Protein AF-A0A1I2DY23-F1 (afdb_monomer)

Organism: NCBI:txid54

Secondary structure (DSSP, 8-state):
--------------PPPP--------------STTS---------EEEE--HHHHHHHHTT-TT-SS-EEEESS-EEEEEPBSS--PEEEEETTEEEEE-----EEEEE-TT--EEEEEEEEETTEEEEEEE-SSS--SSTTSEEEEEPTTS-EEEEE----TTBPSPEEEESSSSGGGB-EEE-SS-TT-SS-EEEEE-TTS-EEE-BEEEEE-----------------

Solvent-accessible surface area (backbone atoms only — not comparable to full-atom values): 14629 Å² total; per-residue (Å²): 139,85,85,89,84,88,84,87,84,84,88,82,90,85,82,90,78,91,84,86,88,80,89,83,85,85,89,82,81,98,79,82,79,88,80,78,83,78,76,74,79,70,80,71,54,42,79,41,75,43,27,65,70,57,49,50,64,44,37,78,78,37,75,77,36,77,83,49,54,37,24,35,75,45,29,41,36,34,38,26,40,57,65,72,72,82,62,47,79,48,78,51,104,88,48,77,47,80,51,63,81,88,72,58,49,78,46,76,45,50,46,76,46,60,21,40,53,63,48,78,52,74,55,76,94,27,53,25,42,23,32,17,77,49,93,87,49,74,51,69,66,68,14,31,33,20,34,47,44,100,81,52,36,28,30,34,55,43,77,49,73,50,90,73,36,42,83,60,55,34,18,52,73,46,90,50,77,92,24,40,43,39,81,37,61,78,86,44,94,80,53,74,61,62,27,40,28,24,75,43,97,85,71,50,63,46,70,45,34,41,18,31,73,48,67,86,86,76,82,88,79,82,83,85,86,78,86,84,72,86,133

Mean predicted aligned error: 14.19 Å

Nearest PDB structures (foldseek):
  8c27-assembly1_A  TM=2.594E-01  e=2.861E+00  Streptococcus agalactiae
  7u1j-assembly3_C  TM=3.097E-01  e=6.899E+00  Pisum sativum
  8er8-assembly1_A-60  TM=1.476E-01  e=4.111E+00  unclassified Densovirinae

Sequence (231 aa):
MVPMSQVERHMNLRAPSNSDLRGKLAWCRPLAVLLLTALSVSACARRLDLTPGELGRIKEKDSELKTLRVVPNKKLISIYRESSVNQSYDVTKRKITERGAYRPLERIIGKNTPGKVVATTEQNGMPVLWVSFDNECEDTACSYAFAQTELDRYTLIKVPDREKYDEPISYRRNTFKRNQLRYTKQRSLAEANEVFAVVRKSGKVLTIDLQIRKDTYRPTRSAVERAGGAD

Structure (mmCIF, N/CA/C/O backbone):
data_AF-A0A1I2DY23-F1
#
_entry.id   AF-A0A1I2DY23-F1
#
loop_
_atom_site.group_PDB
_atom_site.id
_atom_site.type_symbol
_atom_site.label_atom_id
_atom_site.label_alt_id
_atom_site.label_comp_id
_atom_site.label_asym_id
_atom_site.label_entity_id
_atom_site.label_seq_id
_atom_site.pdbx_PDB_ins_code
_atom_site.Cartn_x
_atom_site.Cartn_y
_atom_site.Cartn_z
_atom_site.occupancy
_atom_site.B_iso_or_equiv
_atom_site.auth_seq_id
_atom_site.auth_comp_id
_atom_site.auth_asym_id
_atom_site.auth_atom_id
_atom_site.pdbx_PDB_model_num
ATOM 1 N N . MET A 1 1 ? 72.830 15.558 3.255 1.00 38.75 1 MET A N 1
ATOM 2 C CA . MET A 1 1 ? 73.150 16.929 3.709 1.00 38.75 1 MET A CA 1
ATOM 3 C C . MET A 1 1 ? 71.845 17.617 4.086 1.00 38.75 1 MET A C 1
ATOM 5 O O . MET A 1 1 ? 70.946 17.649 3.261 1.00 38.75 1 MET A O 1
ATOM 9 N N . VAL A 1 2 ? 71.726 18.067 5.337 1.00 43.31 2 VAL A N 1
ATOM 10 C CA . VAL A 1 2 ? 70.617 18.873 5.901 1.00 43.31 2 VAL A CA 1
ATOM 11 C C . VAL A 1 2 ? 71.176 20.290 6.122 1.00 43.31 2 VAL A C 1
ATOM 13 O O . VAL A 1 2 ? 72.368 20.384 6.422 1.00 43.31 2 VAL A O 1
ATOM 16 N N . PRO A 1 3 ? 70.408 21.372 5.888 1.00 52.84 3 PRO A N 1
ATOM 17 C CA . PRO A 1 3 ? 69.785 22.131 6.995 1.00 52.84 3 PRO A CA 1
ATOM 18 C C . PRO A 1 3 ? 68.308 22.478 6.700 1.00 52.84 3 PRO A C 1
ATOM 20 O O . PRO A 1 3 ? 67.930 22.705 5.557 1.00 52.84 3 PRO A O 1
ATOM 23 N N . MET A 1 4 ? 67.386 22.304 7.652 1.00 38.69 4 MET A N 1
ATOM 24 C CA . MET A 1 4 ? 66.977 23.245 8.717 1.00 38.69 4 MET A CA 1
ATOM 25 C C . MET A 1 4 ? 66.339 24.557 8.235 1.00 38.69 4 MET A C 1
ATOM 27 O O . MET A 1 4 ? 67.029 25.443 7.750 1.00 38.69 4 MET A O 1
ATOM 31 N N . SER A 1 5 ? 65.046 24.718 8.536 1.00 49.38 5 SER A N 1
ATOM 32 C CA . SER A 1 5 ? 64.507 25.916 9.198 1.00 49.38 5 SER A CA 1
ATOM 33 C C . SER A 1 5 ? 63.071 25.645 9.670 1.00 49.38 5 SER A C 1
ATOM 35 O O . SER A 1 5 ? 62.162 25.434 8.870 1.00 49.38 5 SER A O 1
ATOM 37 N N . GLN A 1 6 ? 62.912 25.576 10.991 1.00 47.41 6 GLN A N 1
ATOM 38 C CA . GLN A 1 6 ? 61.646 25.516 11.718 1.00 47.41 6 GLN A CA 1
ATOM 39 C C . GLN A 1 6 ? 61.011 26.909 11.790 1.00 47.41 6 GLN A C 1
ATOM 41 O O . GLN A 1 6 ? 61.744 27.865 12.011 1.00 47.41 6 GLN A O 1
ATOM 46 N N . VAL A 1 7 ? 59.676 26.997 11.804 1.00 47.97 7 VAL A N 1
ATOM 47 C CA . VAL A 1 7 ? 58.959 27.915 12.710 1.00 47.97 7 VAL A CA 1
ATOM 48 C C . VAL A 1 7 ? 57.646 27.259 13.153 1.00 47.97 7 VAL A C 1
ATOM 50 O O . VAL A 1 7 ? 56.739 27.020 12.360 1.00 47.97 7 VAL A O 1
ATOM 53 N N . GLU A 1 8 ? 57.578 26.963 14.448 1.00 42.19 8 GLU A N 1
ATOM 54 C CA . GLU A 1 8 ? 56.387 26.624 15.229 1.00 42.19 8 GLU A CA 1
ATOM 55 C C . GLU A 1 8 ? 55.488 27.858 15.436 1.00 42.19 8 GLU A C 1
ATOM 57 O O . GLU A 1 8 ? 56.005 28.972 15.523 1.00 42.19 8 GLU A O 1
ATOM 62 N N . ARG A 1 9 ? 54.175 27.663 15.655 1.00 41.56 9 ARG A N 1
ATOM 63 C CA . ARG A 1 9 ? 53.468 28.110 16.885 1.00 41.56 9 ARG A CA 1
ATOM 64 C C . ARG A 1 9 ? 51.945 27.894 16.832 1.00 41.56 9 ARG A C 1
ATOM 66 O O . ARG A 1 9 ? 51.221 28.535 16.086 1.00 41.56 9 ARG A O 1
ATOM 73 N N . HIS A 1 10 ? 51.517 26.986 17.705 1.00 36.41 10 HIS A N 1
ATOM 74 C CA . HIS A 1 10 ? 50.506 27.118 18.763 1.00 36.41 10 HIS A CA 1
ATOM 75 C C . HIS A 1 10 ? 49.098 27.717 18.540 1.00 36.41 10 HIS A C 1
ATOM 77 O O . HIS A 1 10 ? 48.887 28.887 18.247 1.00 36.41 10 HIS A O 1
ATOM 83 N N . MET A 1 11 ? 48.154 26.843 18.910 1.00 33.84 11 MET A N 1
ATOM 84 C CA . MET A 1 11 ? 46.791 26.995 19.432 1.00 33.84 11 MET A CA 1
ATOM 85 C C . MET A 1 11 ? 46.525 28.189 20.382 1.00 33.84 11 MET A C 1
ATOM 87 O O . MET A 1 11 ? 47.355 28.479 21.238 1.00 33.84 11 MET A O 1
ATOM 91 N N . ASN A 1 12 ? 45.289 28.719 20.349 1.00 35.56 12 ASN A N 1
ATOM 92 C CA . ASN A 1 12 ? 44.259 28.681 21.422 1.00 35.56 12 ASN A CA 1
ATOM 93 C C . ASN A 1 12 ? 43.403 29.962 21.568 1.00 35.56 12 ASN A C 1
ATOM 95 O O . ASN A 1 12 ? 43.907 31.049 21.813 1.00 35.56 12 ASN A O 1
ATOM 99 N N . LEU A 1 13 ? 42.080 29.746 21.503 1.00 37.22 13 LEU A N 1
ATOM 100 C CA . LEU A 1 13 ? 41.014 30.192 22.424 1.00 37.22 13 LEU A CA 1
ATOM 101 C C . LEU A 1 13 ? 41.209 31.502 23.223 1.00 37.22 13 LEU A C 1
ATOM 103 O O . LEU A 1 13 ? 42.020 31.525 24.145 1.00 37.22 13 LEU A O 1
ATOM 107 N N . ARG A 1 14 ? 40.280 32.466 23.074 1.00 32.88 14 ARG A N 1
ATOM 108 C CA . ARG A 1 14 ? 39.337 32.901 24.141 1.00 32.88 14 ARG A CA 1
ATOM 109 C C . ARG A 1 14 ? 38.424 34.067 23.728 1.00 32.88 14 ARG A C 1
ATOM 111 O O . ARG A 1 14 ? 38.675 34.778 22.766 1.00 32.88 14 ARG A O 1
ATOM 118 N N . ALA A 1 15 ? 37.332 34.152 24.487 1.00 40.84 15 ALA A N 1
ATOM 119 C CA . ALA A 1 15 ? 36.125 34.961 24.356 1.00 40.84 15 ALA A CA 1
ATOM 120 C C . ALA A 1 15 ? 36.313 36.490 24.442 1.00 40.84 15 ALA A C 1
ATOM 122 O O . ALA A 1 15 ? 37.299 36.946 25.020 1.00 40.84 15 ALA A O 1
ATOM 123 N N . PRO A 1 16 ? 35.323 37.283 23.988 1.00 42.41 16 PRO A N 1
ATOM 124 C CA . PRO A 1 16 ? 35.220 38.686 24.357 1.00 42.41 16 PRO A CA 1
ATOM 125 C C . PRO A 1 16 ? 34.623 38.878 25.760 1.00 42.41 16 PRO A C 1
ATOM 127 O O . PRO A 1 16 ? 33.712 38.175 26.201 1.00 42.41 16 PRO A O 1
ATOM 130 N N . SER A 1 17 ? 35.213 39.857 26.433 1.00 39.62 17 SER A N 1
ATOM 131 C CA . SER A 1 17 ? 35.044 40.314 27.804 1.00 39.62 17 SER A CA 1
ATOM 132 C C . SER A 1 17 ? 33.813 41.199 28.029 1.00 39.62 17 SER A C 1
ATOM 134 O O . SER A 1 17 ? 33.413 41.972 27.164 1.00 39.62 17 SER A O 1
ATOM 136 N N . ASN A 1 18 ? 33.292 41.121 29.255 1.00 40.22 18 ASN A N 1
ATOM 137 C CA . ASN A 1 18 ? 32.373 42.064 29.896 1.00 40.22 18 ASN A CA 1
ATOM 138 C C . ASN A 1 18 ? 32.912 43.501 29.931 1.00 40.22 18 ASN A C 1
ATOM 140 O O . ASN A 1 18 ? 34.064 43.677 30.315 1.00 40.22 18 ASN A O 1
ATOM 144 N N . SER A 1 19 ? 32.026 44.482 29.721 1.00 39.41 19 SER A N 1
ATOM 145 C CA . SER A 1 19 ? 31.686 45.546 30.691 1.00 39.41 19 SER A CA 1
ATOM 146 C C . SER A 1 19 ? 30.867 46.643 29.997 1.00 39.41 19 SER A C 1
ATOM 148 O O . SER A 1 19 ? 31.369 47.259 29.067 1.00 39.41 19 SER A O 1
ATOM 150 N N . ASP A 1 20 ? 29.637 46.920 30.439 1.00 37.91 20 ASP A N 1
ATOM 151 C CA . ASP A 1 20 ? 29.430 48.110 31.272 1.00 37.91 20 ASP A CA 1
ATOM 152 C C . ASP A 1 20 ? 28.007 48.242 31.831 1.00 37.91 20 ASP A C 1
ATOM 154 O O . ASP A 1 20 ? 26.999 47.916 31.203 1.00 37.91 20 ASP A O 1
ATOM 158 N N . LEU A 1 21 ? 27.972 48.714 33.073 1.00 43.44 21 LEU A N 1
ATOM 159 C CA . LEU A 1 21 ? 26.800 48.968 33.897 1.00 43.44 21 LEU A CA 1
ATOM 160 C C . LEU A 1 21 ? 26.215 50.356 33.607 1.00 43.44 21 LEU A C 1
ATOM 162 O O . LEU A 1 21 ? 26.964 51.321 33.505 1.00 43.44 21 LEU A O 1
ATOM 166 N N . ARG A 1 22 ? 24.886 50.486 33.697 1.00 37.09 22 ARG A N 1
ATOM 167 C CA . ARG A 1 22 ? 24.165 51.353 34.664 1.00 37.09 22 ARG A CA 1
ATOM 168 C C . ARG A 1 22 ? 22.759 51.655 34.158 1.00 37.09 22 ARG A C 1
ATOM 170 O O . ARG A 1 22 ? 22.562 52.168 33.064 1.00 37.09 22 ARG A O 1
ATOM 177 N N . GLY A 1 23 ? 21.783 51.339 35.003 1.00 35.16 23 GLY A N 1
ATOM 178 C CA . GLY A 1 23 ? 20.379 51.605 34.739 1.00 35.16 23 GLY A CA 1
ATOM 179 C C . GLY A 1 23 ? 19.996 53.076 34.855 1.00 35.16 23 GLY A C 1
ATOM 180 O O . GLY A 1 23 ? 20.737 53.889 35.404 1.00 35.16 23 GLY A O 1
ATOM 181 N N . LYS A 1 24 ? 18.776 53.370 34.401 1.00 40.75 24 LYS A N 1
ATOM 182 C CA . LYS A 1 24 ? 17.908 54.418 34.936 1.00 40.75 24 LYS A CA 1
ATOM 183 C C . LYS A 1 24 ? 16.440 54.060 34.689 1.00 40.75 24 LYS A C 1
ATOM 185 O O . LYS A 1 24 ? 16.082 53.400 33.722 1.00 40.75 24 LYS A O 1
ATOM 190 N N . LEU A 1 25 ? 15.667 54.479 35.677 1.00 39.34 25 LEU A N 1
ATOM 191 C CA . LEU A 1 25 ? 14.256 54.310 35.983 1.00 39.34 25 LEU A CA 1
ATOM 192 C C . LEU A 1 25 ? 13.223 54.610 34.874 1.00 39.34 25 LEU A C 1
ATOM 194 O O . LEU A 1 25 ? 13.376 55.544 34.098 1.00 39.34 25 LEU A O 1
ATOM 198 N N . ALA A 1 26 ? 12.079 53.940 35.071 1.00 36.81 26 ALA A N 1
ATOM 199 C CA . ALA A 1 26 ? 10.704 54.464 35.088 1.00 36.81 26 ALA A CA 1
ATOM 200 C C . ALA A 1 26 ? 9.821 54.416 33.825 1.00 36.81 26 ALA A C 1
ATOM 202 O O . ALA A 1 26 ? 10.067 55.048 32.809 1.00 36.81 26 ALA A O 1
ATOM 203 N N . TRP A 1 27 ? 8.674 53.760 34.058 1.00 38.50 27 TRP A N 1
ATOM 204 C CA . TRP A 1 27 ? 7.331 54.069 33.557 1.00 38.50 27 TRP A CA 1
ATOM 205 C C . TRP A 1 27 ? 7.061 53.978 32.050 1.00 38.50 27 TRP A C 1
ATOM 207 O O . TRP A 1 27 ? 7.215 54.947 31.319 1.00 38.50 27 TRP A O 1
ATOM 217 N N . CYS A 1 28 ? 6.426 52.869 31.644 1.00 36.00 28 CYS A N 1
ATOM 218 C CA . CYS A 1 28 ? 5.154 52.919 30.910 1.00 36.00 28 CYS A CA 1
ATOM 219 C C . CYS A 1 28 ? 4.437 51.551 30.868 1.00 36.00 28 CYS A C 1
ATOM 221 O O . CYS A 1 28 ? 4.893 50.620 30.220 1.00 36.00 28 CYS A O 1
ATOM 223 N N . ARG A 1 29 ? 3.265 51.517 31.521 1.00 46.44 29 ARG A N 1
ATOM 224 C CA . ARG A 1 29 ? 2.006 50.823 31.163 1.00 46.44 29 ARG A CA 1
ATOM 225 C C . ARG A 1 29 ? 1.961 49.276 31.046 1.00 46.44 29 ARG A C 1
ATOM 227 O O . ARG A 1 29 ? 2.595 48.695 30.170 1.00 46.44 29 ARG A O 1
ATOM 234 N N . PRO A 1 30 ? 1.081 48.599 31.823 1.00 43.38 30 PRO A N 1
ATOM 235 C CA . PRO A 1 30 ? 0.811 47.171 31.686 1.00 43.38 30 PRO A CA 1
ATOM 236 C C . PRO A 1 30 ? -0.181 46.946 30.532 1.00 43.38 30 PRO A C 1
ATOM 238 O O . PRO A 1 30 ? -1.392 46.977 30.716 1.00 43.38 30 PRO A O 1
ATOM 241 N N . LEU A 1 31 ? 0.331 46.754 29.318 1.00 48.09 31 LEU A N 1
ATOM 242 C CA . LEU A 1 31 ? -0.471 46.436 28.124 1.00 48.09 31 LEU A CA 1
ATOM 243 C C . LEU A 1 31 ? 0.085 45.219 27.366 1.00 48.09 31 LEU A C 1
ATOM 245 O O . LEU A 1 31 ? -0.106 45.075 26.166 1.00 48.09 31 LEU A O 1
ATOM 249 N N . ALA A 1 32 ? 0.778 44.327 28.079 1.00 44.28 32 ALA A N 1
ATOM 250 C CA . ALA A 1 32 ? 1.471 43.171 27.504 1.00 44.28 32 ALA A CA 1
ATOM 251 C C . ALA A 1 32 ? 1.003 41.817 28.075 1.00 44.28 32 ALA A C 1
ATOM 253 O O . ALA A 1 32 ? 1.734 40.836 28.002 1.00 44.28 32 ALA A O 1
ATOM 254 N N . VAL A 1 33 ? -0.205 41.743 28.653 1.00 46.28 33 VAL A N 1
ATOM 255 C CA . VAL A 1 33 ? -0.766 40.482 29.196 1.00 46.28 33 VAL A CA 1
ATOM 256 C C . VAL A 1 33 ? -1.926 39.930 28.348 1.00 46.28 33 VAL A C 1
ATOM 258 O O . VAL A 1 33 ? -2.333 38.789 28.529 1.00 46.28 33 VAL A O 1
ATOM 261 N N . LEU A 1 34 ? -2.404 40.660 27.332 1.00 43.91 34 LEU A N 1
ATOM 262 C CA . LEU A 1 34 ? -3.538 40.233 26.492 1.00 43.91 34 LEU A CA 1
ATOM 263 C C . LEU A 1 34 ? -3.144 39.663 25.114 1.00 43.91 34 LEU A C 1
ATOM 265 O O . LEU A 1 34 ? -3.945 39.670 24.187 1.00 43.91 34 LEU A O 1
ATOM 269 N N . LEU A 1 35 ? -1.907 39.176 24.969 1.00 42.34 35 LEU A N 1
ATOM 270 C CA . LEU A 1 35 ? -1.373 38.628 23.710 1.00 42.34 35 LEU A CA 1
ATOM 271 C C . LEU A 1 35 ? -0.849 37.185 23.836 1.00 42.34 35 LEU A C 1
ATOM 273 O O . LEU A 1 35 ? -0.180 36.694 22.931 1.00 42.34 35 LEU A O 1
ATOM 277 N N . LEU A 1 36 ? -1.179 36.484 24.932 1.00 43.91 36 LEU A N 1
ATOM 278 C CA . LEU A 1 36 ? -0.740 35.101 25.189 1.00 43.91 36 LEU A CA 1
ATOM 279 C C . LEU A 1 36 ? -1.852 34.031 25.161 1.00 43.91 36 LEU A C 1
ATOM 281 O O . LEU A 1 36 ? -1.578 32.871 25.453 1.00 43.91 36 LEU A O 1
ATOM 285 N N . THR A 1 37 ? -3.088 34.365 24.778 1.00 47.81 37 THR A N 1
ATOM 286 C CA . THR A 1 37 ? -4.218 33.406 24.742 1.00 47.81 37 THR A CA 1
ATOM 287 C C . THR A 1 37 ? -4.740 33.102 23.338 1.00 47.81 37 THR A C 1
ATOM 289 O O . THR A 1 37 ? -5.841 32.588 23.179 1.00 47.81 37 THR A O 1
ATOM 292 N N . ALA A 1 38 ? -3.930 33.339 22.306 1.00 44.84 38 ALA A N 1
ATOM 293 C CA . ALA A 1 38 ? -4.167 32.807 20.966 1.00 44.84 38 ALA A CA 1
ATOM 294 C C . ALA A 1 38 ? -3.191 31.658 20.663 1.00 44.84 38 ALA A C 1
ATOM 296 O O . ALA A 1 38 ? -2.563 31.611 19.605 1.00 44.84 38 ALA A O 1
ATOM 297 N N . LEU A 1 39 ? -3.065 30.700 21.590 1.00 45.75 39 LEU A N 1
ATOM 298 C CA . LEU A 1 39 ? -2.653 29.347 21.221 1.00 45.75 39 LEU A CA 1
ATOM 299 C C . LEU A 1 39 ? -3.791 28.772 20.384 1.00 45.75 39 LEU A C 1
ATOM 301 O O . LEU A 1 39 ? -4.716 28.135 20.882 1.00 45.75 39 LEU A O 1
ATOM 305 N N . SER A 1 40 ? -3.728 29.083 19.094 1.00 45.06 40 SER A N 1
ATOM 306 C CA . SER A 1 40 ? -4.422 28.377 18.039 1.00 45.06 40 SER A CA 1
ATOM 307 C C . SER A 1 40 ? -4.254 26.883 18.295 1.00 45.06 40 SER A C 1
ATOM 309 O O . SER A 1 40 ? -3.205 26.286 18.042 1.00 45.06 40 SER A O 1
ATOM 311 N N . VAL A 1 41 ? -5.315 26.267 18.816 1.00 48.84 41 VAL A N 1
ATOM 312 C CA . VAL A 1 41 ? -5.535 24.830 18.717 1.00 48.84 41 VAL A CA 1
ATOM 313 C C . VAL A 1 41 ? -5.740 24.576 17.229 1.00 48.84 41 VAL A C 1
ATOM 315 O O . VAL A 1 41 ? -6.856 24.461 16.735 1.00 48.84 41 VAL A O 1
ATOM 318 N N . SER A 1 42 ? -4.641 24.595 16.476 1.00 46.00 42 SER A N 1
ATOM 319 C CA . SER A 1 42 ? -4.611 24.019 15.150 1.00 46.00 42 SER A CA 1
ATOM 320 C C . SER A 1 42 ? -4.964 22.557 15.371 1.00 46.00 42 SER A C 1
ATOM 322 O O . SER A 1 42 ? -4.197 21.785 15.950 1.00 46.00 42 SER A O 1
ATOM 324 N N . ALA A 1 43 ? -6.197 22.208 15.020 1.00 53.84 43 ALA A N 1
ATOM 325 C CA . ALA A 1 43 ? -6.685 20.846 15.026 1.00 53.84 43 ALA A CA 1
ATOM 326 C C . ALA A 1 43 ? -5.902 20.089 13.941 1.00 53.84 43 ALA A C 1
ATOM 328 O O . ALA A 1 43 ? -6.302 19.956 12.788 1.00 53.84 43 ALA A O 1
ATOM 329 N N . CYS A 1 44 ? -4.667 19.715 14.272 1.00 63.19 44 CYS A N 1
ATOM 330 C CA . CYS A 1 44 ? -3.799 18.974 13.383 1.00 63.19 44 CYS A CA 1
ATOM 331 C C . CYS A 1 44 ? -4.364 17.560 13.292 1.00 63.19 44 CYS A C 1
ATOM 333 O O . CYS A 1 44 ? -4.176 16.757 14.209 1.00 63.19 44 CYS A O 1
ATOM 335 N N . ALA A 1 45 ? -5.043 17.253 12.184 1.00 75.25 45 ALA A N 1
ATOM 336 C CA . ALA A 1 45 ? -5.538 15.914 11.896 1.00 75.25 45 ALA A CA 1
ATOM 337 C C . ALA A 1 45 ? -4.419 14.876 12.106 1.00 75.25 45 ALA A C 1
ATOM 339 O O . ALA A 1 45 ? -3.405 14.853 11.395 1.00 75.25 45 ALA A O 1
ATOM 340 N N . ARG A 1 46 ? -4.592 14.010 13.109 1.00 85.44 46 ARG A N 1
ATOM 341 C CA . ARG A 1 46 ? -3.602 12.999 13.482 1.00 85.44 46 ARG A CA 1
ATOM 342 C C . ARG A 1 46 ? -3.734 11.804 12.550 1.00 85.44 46 ARG A C 1
ATOM 344 O O . ARG A 1 46 ? -4.829 11.396 12.170 1.00 85.44 46 ARG A O 1
ATOM 351 N N . ARG A 1 47 ? -2.594 11.218 12.188 1.00 89.12 47 ARG A N 1
ATOM 352 C CA . ARG A 1 47 ? -2.561 9.955 11.448 1.00 89.12 47 ARG A CA 1
ATOM 353 C C . ARG A 1 47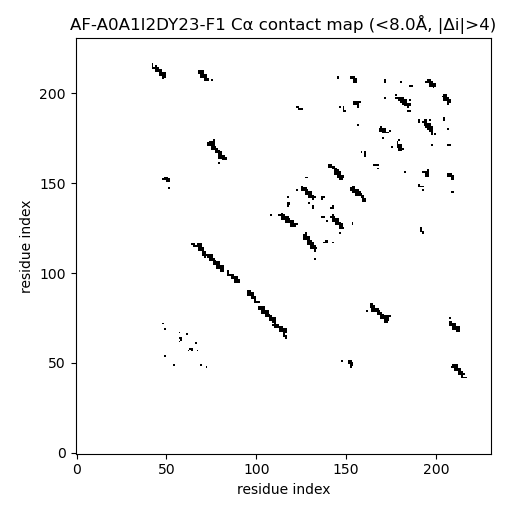 ? -2.722 8.796 12.418 1.00 89.12 47 ARG A C 1
ATOM 355 O O . ARG A 1 47 ? -1.958 8.703 13.379 1.00 89.12 47 ARG A O 1
ATOM 362 N N . LEU A 1 48 ? -3.683 7.932 12.139 1.00 92.38 48 LEU A N 1
ATOM 363 C CA . LEU A 1 48 ? -3.945 6.717 12.900 1.00 92.38 48 LEU A CA 1
ATOM 364 C C . LEU A 1 48 ? -3.893 5.522 11.956 1.00 92.38 48 LEU A C 1
ATOM 366 O O . LEU A 1 48 ? -4.275 5.641 10.793 1.00 92.38 48 LEU A O 1
ATOM 370 N N . ASP A 1 49 ? -3.387 4.396 12.448 1.00 93.31 49 ASP A N 1
ATOM 371 C CA . ASP A 1 49 ? -3.440 3.139 11.705 1.00 93.31 49 ASP A CA 1
ATOM 372 C C . ASP A 1 49 ? -4.908 2.748 11.492 1.00 93.31 49 ASP A C 1
ATOM 374 O O . ASP A 1 49 ? -5.734 2.907 12.393 1.00 93.31 49 ASP A O 1
ATOM 378 N N . LEU A 1 50 ? -5.243 2.297 10.282 1.00 94.62 50 LEU A N 1
ATOM 379 C CA . LEU A 1 50 ? -6.580 1.796 9.996 1.00 94.62 50 LEU A CA 1
ATOM 380 C C . LEU A 1 50 ? -6.690 0.393 10.592 1.00 94.62 50 LEU A C 1
ATOM 382 O O . LEU A 1 50 ? -6.128 -0.553 10.044 1.00 94.62 50 LEU A O 1
ATOM 386 N N . THR A 1 51 ? -7.386 0.279 11.718 1.00 94.44 51 THR A N 1
ATOM 387 C CA . THR A 1 51 ? -7.660 -1.000 12.379 1.00 94.44 51 THR A CA 1
ATOM 388 C C . THR A 1 51 ? -9.051 -1.516 11.998 1.00 94.44 51 THR A C 1
ATOM 390 O O . THR A 1 51 ? -9.902 -0.725 11.576 1.00 94.44 51 THR A O 1
ATOM 393 N N . PRO A 1 52 ? -9.336 -2.816 12.179 1.00 92.44 52 PRO A N 1
ATOM 394 C CA . PRO A 1 52 ? -10.665 -3.383 11.939 1.00 92.44 52 PRO A CA 1
ATOM 395 C C . PRO A 1 52 ? -11.747 -2.704 12.781 1.00 92.44 52 PRO A C 1
ATOM 397 O O . PRO A 1 52 ? -12.825 -2.405 12.276 1.00 92.44 52 PRO A O 1
ATOM 400 N N . GLY A 1 53 ? -11.433 -2.376 14.040 1.00 92.19 53 GLY A N 1
ATOM 401 C CA . GLY A 1 53 ? -12.348 -1.660 14.929 1.00 92.19 53 GLY A CA 1
ATOM 402 C C . GLY A 1 53 ? -12.673 -0.239 14.453 1.00 92.19 53 GLY A C 1
ATOM 403 O O . GLY A 1 53 ? -13.829 0.173 14.503 1.00 92.19 53 GLY A O 1
ATOM 404 N N . GLU A 1 54 ? -11.687 0.516 13.950 1.00 91.44 54 GLU A N 1
ATOM 405 C CA . GLU A 1 54 ? -11.966 1.833 13.352 1.00 91.44 54 GLU A CA 1
ATOM 406 C C . GLU A 1 54 ? -12.728 1.698 12.028 1.00 91.44 54 GLU A C 1
ATOM 408 O O . GLU A 1 54 ? -13.630 2.493 11.774 1.00 91.44 54 GLU A O 1
ATOM 413 N N . LEU A 1 55 ? -12.426 0.681 11.213 1.00 92.56 55 LEU A N 1
ATOM 414 C CA . LEU A 1 55 ? -13.169 0.420 9.981 1.00 92.56 55 LEU A CA 1
ATOM 415 C C . LEU A 1 55 ? -14.642 0.091 10.269 1.00 92.56 55 LEU A C 1
ATOM 417 O O . LEU A 1 55 ? -15.511 0.618 9.583 1.00 92.56 55 LEU A O 1
ATOM 421 N N . GLY A 1 56 ? -14.930 -0.711 11.299 1.00 92.00 56 GLY A N 1
ATOM 422 C CA . GLY A 1 56 ? -16.296 -1.017 11.737 1.00 92.00 56 GLY A CA 1
ATOM 423 C C . GLY A 1 56 ? -17.090 0.242 12.096 1.00 92.00 56 GLY A C 1
ATOM 424 O O . GLY A 1 56 ? -18.164 0.468 11.549 1.00 92.00 56 GLY A O 1
ATOM 425 N N . ARG A 1 57 ? -16.499 1.136 12.900 1.00 90.62 57 ARG A N 1
ATOM 426 C CA . ARG A 1 57 ? -17.104 2.437 13.261 1.00 90.62 57 ARG A CA 1
ATOM 427 C C . ARG A 1 57 ? -17.383 3.336 12.057 1.00 90.62 57 ARG A C 1
ATOM 429 O O . ARG A 1 57 ? -18.302 4.149 12.090 1.00 90.62 57 ARG A O 1
ATOM 436 N N . ILE A 1 58 ? -16.550 3.255 11.019 1.00 91.38 58 ILE A N 1
ATOM 437 C CA . ILE A 1 58 ? -16.762 4.006 9.777 1.00 91.38 58 ILE A CA 1
ATOM 438 C C . ILE A 1 58 ? -17.901 3.369 8.978 1.00 91.38 58 ILE A C 1
ATOM 440 O O . ILE A 1 58 ? -18.784 4.095 8.531 1.00 91.38 58 ILE A O 1
ATOM 444 N N . LYS A 1 59 ? -17.931 2.034 8.866 1.00 92.12 59 LYS A N 1
ATOM 445 C CA . LYS A 1 59 ? -18.989 1.289 8.163 1.00 92.12 59 LYS A CA 1
ATOM 446 C C . LYS A 1 59 ? -20.382 1.501 8.755 1.00 92.12 59 LYS A C 1
ATOM 448 O O . LYS A 1 59 ? -21.347 1.498 8.004 1.00 92.12 59 LYS A O 1
ATOM 453 N N . GLU A 1 60 ? -20.491 1.743 10.061 1.00 91.62 60 GLU A N 1
ATOM 454 C CA . GLU A 1 60 ? -21.761 2.127 10.705 1.00 91.62 60 GLU A CA 1
ATOM 455 C C . GLU A 1 60 ? -22.364 3.420 10.126 1.00 91.62 60 GLU A C 1
ATOM 457 O O . GLU A 1 60 ? -23.576 3.609 10.173 1.00 91.62 60 GLU A O 1
ATOM 462 N N . LYS A 1 61 ? -21.532 4.320 9.583 1.00 89.56 61 LYS A N 1
ATOM 463 C CA . LYS A 1 61 ? -21.961 5.602 8.996 1.00 89.56 61 LYS A CA 1
ATOM 464 C C . LYS A 1 61 ? -21.909 5.620 7.471 1.00 89.56 61 LYS A C 1
ATOM 466 O O . LYS A 1 61 ? -22.686 6.331 6.846 1.00 89.56 61 LYS A O 1
ATOM 471 N N . ASP A 1 62 ? -20.966 4.888 6.894 1.00 89.56 62 ASP A N 1
ATOM 472 C CA . ASP A 1 62 ? -20.695 4.799 5.462 1.00 89.56 62 ASP A CA 1
ATOM 473 C C . ASP A 1 62 ? -20.380 3.339 5.119 1.00 89.56 62 ASP A C 1
ATOM 475 O O . ASP A 1 62 ? -19.221 2.916 5.113 1.00 89.56 62 ASP A O 1
ATOM 479 N N . SER A 1 63 ? -21.435 2.553 4.889 1.00 86.75 63 SER A N 1
ATOM 480 C CA . SER A 1 63 ? -21.351 1.106 4.653 1.00 86.75 63 SER A CA 1
ATOM 481 C C . SER A 1 63 ? -20.500 0.752 3.431 1.00 86.75 63 SER A C 1
ATOM 483 O O . SER A 1 63 ? -19.790 -0.255 3.442 1.00 86.75 63 SER A O 1
ATOM 485 N N . GLU A 1 64 ? -20.530 1.604 2.407 1.00 85.44 64 GLU A N 1
ATOM 486 C CA . GLU A 1 64 ? -19.806 1.438 1.145 1.00 85.44 64 GLU A CA 1
ATOM 487 C C . GLU A 1 64 ? -18.406 2.073 1.160 1.00 85.44 64 GLU A C 1
ATOM 489 O O . GLU A 1 64 ? -17.663 1.945 0.190 1.00 85.44 64 GLU A O 1
ATOM 494 N N . LEU A 1 65 ? -18.014 2.738 2.255 1.00 90.19 65 LEU A N 1
ATOM 495 C CA . LEU A 1 65 ? -16.705 3.383 2.431 1.00 90.19 65 LEU A CA 1
ATOM 496 C C . LEU A 1 65 ? -16.372 4.446 1.362 1.00 90.19 65 LEU A C 1
ATOM 498 O O . LEU A 1 65 ? -15.199 4.771 1.149 1.00 90.19 65 LEU A O 1
ATOM 502 N N . LYS A 1 66 ? -17.384 5.025 0.705 1.00 86.25 66 LYS A N 1
ATOM 503 C CA . LYS A 1 66 ? -17.221 5.995 -0.394 1.00 86.25 66 LYS A CA 1
ATOM 504 C C . LYS A 1 66 ? -16.545 7.290 0.058 1.00 86.25 66 LYS A C 1
ATOM 506 O O . LYS A 1 66 ? -15.781 7.908 -0.695 1.00 86.25 66 LYS A O 1
ATOM 511 N N . THR A 1 67 ? -16.807 7.711 1.290 1.00 87.44 67 THR A N 1
ATOM 512 C CA . THR A 1 67 ? -16.264 8.940 1.886 1.00 87.44 67 THR A CA 1
ATOM 513 C C . THR A 1 67 ? -14.885 8.734 2.500 1.00 87.44 67 THR A C 1
ATOM 515 O O . THR A 1 67 ? -14.110 9.687 2.622 1.00 87.44 67 THR A O 1
ATOM 518 N N . LEU A 1 68 ? -14.535 7.492 2.844 1.00 91.94 68 LEU A N 1
ATOM 519 C CA . LEU A 1 68 ? -13.268 7.177 3.483 1.00 91.94 68 LEU A CA 1
ATOM 520 C C . LEU A 1 68 ? -12.092 7.516 2.556 1.00 91.94 68 LEU A C 1
ATOM 522 O O . LEU A 1 68 ? -12.051 7.161 1.375 1.00 91.94 68 LEU A O 1
ATOM 526 N N . ARG A 1 69 ? -11.098 8.211 3.115 1.00 94.06 69 ARG A N 1
ATOM 527 C CA . ARG A 1 69 ? -9.813 8.470 2.463 1.00 94.06 69 ARG A CA 1
ATOM 528 C C . ARG A 1 69 ? -8.695 7.878 3.299 1.00 94.06 69 ARG A C 1
ATOM 530 O O . ARG A 1 69 ? -8.441 8.309 4.425 1.00 94.06 69 ARG A O 1
ATOM 537 N N . VAL A 1 70 ? -8.021 6.893 2.724 1.00 95.88 70 VAL A N 1
ATOM 538 C CA . VAL A 1 70 ? -6.884 6.211 3.342 1.00 95.88 70 VAL A CA 1
ATOM 539 C C . VAL A 1 70 ? -5.578 6.755 2.777 1.00 95.88 70 VAL A C 1
ATOM 541 O O . VAL A 1 70 ? -5.524 7.254 1.660 1.00 95.88 70 VAL A O 1
ATOM 544 N N . VAL A 1 71 ? -4.502 6.686 3.548 1.00 96.62 71 VAL A N 1
ATOM 545 C CA . VAL A 1 71 ? -3.159 7.100 3.133 1.00 96.62 71 VAL A CA 1
ATOM 546 C C . VAL A 1 71 ? -2.152 6.025 3.532 1.00 96.62 71 VAL A C 1
ATOM 548 O O . VAL A 1 71 ? -2.292 5.427 4.599 1.00 96.62 71 VAL A O 1
ATOM 551 N N . PRO A 1 72 ? -1.087 5.792 2.753 1.00 96.88 72 PRO A N 1
ATOM 552 C CA . PRO A 1 72 ? -0.076 4.820 3.139 1.00 96.88 72 PRO A CA 1
ATOM 553 C C . PRO A 1 72 ? 0.809 5.379 4.262 1.00 96.88 72 PRO A C 1
ATOM 555 O O . PRO A 1 72 ? 1.182 6.559 4.268 1.00 96.88 72 PRO A O 1
ATOM 558 N N . ASN A 1 73 ? 1.214 4.532 5.212 1.00 96.00 73 ASN A N 1
ATOM 559 C CA . ASN A 1 73 ? 2.072 4.902 6.349 1.00 96.00 73 ASN A CA 1
ATOM 560 C C . ASN A 1 73 ? 3.439 5.491 5.919 1.00 96.00 73 ASN A C 1
ATOM 562 O O . ASN A 1 73 ? 4.110 6.196 6.691 1.00 96.00 73 ASN A O 1
ATOM 566 N N . LYS A 1 74 ? 3.875 5.198 4.688 1.00 96.38 74 LYS A N 1
ATOM 567 C CA . LYS A 1 74 ? 5.139 5.598 4.062 1.00 96.38 74 LYS A CA 1
ATOM 568 C C . LYS A 1 74 ? 4.949 5.783 2.554 1.00 96.38 74 LYS A C 1
ATOM 570 O O . LYS A 1 74 ? 3.952 5.369 1.987 1.00 96.38 74 LYS A O 1
ATOM 575 N N . LYS A 1 75 ? 5.937 6.419 1.917 1.00 96.62 75 LYS A N 1
ATOM 576 C CA . LYS A 1 75 ? 6.019 6.524 0.453 1.00 96.62 75 LYS A CA 1
ATOM 577 C C . LYS A 1 75 ? 6.222 5.124 -0.146 1.00 96.62 75 LYS A C 1
ATOM 579 O O . LYS A 1 75 ? 7.114 4.409 0.326 1.00 96.62 75 LYS A O 1
ATOM 584 N N . LEU A 1 76 ? 5.452 4.796 -1.176 1.00 97.62 76 LEU A N 1
ATOM 585 C CA . LEU A 1 76 ? 5.588 3.602 -2.008 1.00 97.62 76 LEU A CA 1
ATOM 586 C C . LEU A 1 76 ? 6.095 4.034 -3.388 1.00 97.62 76 LEU A C 1
ATOM 588 O O . LEU A 1 76 ? 5.621 5.026 -3.941 1.00 97.62 76 LEU A O 1
ATOM 592 N N . ILE A 1 77 ? 7.101 3.338 -3.902 1.00 97.56 77 ILE A N 1
ATOM 593 C CA . ILE A 1 77 ? 7.650 3.566 -5.240 1.00 97.56 77 ILE A CA 1
ATOM 594 C C . ILE A 1 77 ? 7.605 2.236 -5.973 1.00 97.56 77 ILE A C 1
ATOM 596 O O . ILE A 1 77 ? 8.179 1.274 -5.470 1.00 97.56 77 ILE A O 1
ATOM 600 N N . SER A 1 78 ? 6.965 2.184 -7.130 1.00 97.06 78 SER A N 1
ATOM 601 C CA . SER A 1 78 ? 6.876 0.989 -7.968 1.00 97.06 78 SER A CA 1
ATOM 602 C C . SER A 1 78 ? 7.532 1.282 -9.308 1.00 97.06 78 SER A C 1
ATOM 604 O O . SER A 1 78 ? 7.188 2.262 -9.967 1.00 97.06 78 SER A O 1
ATOM 606 N N . ILE A 1 79 ? 8.514 0.465 -9.674 1.00 96.06 79 ILE A N 1
ATOM 607 C CA . ILE A 1 79 ? 9.263 0.585 -10.922 1.00 96.06 79 ILE A CA 1
ATOM 608 C C . ILE A 1 79 ? 8.761 -0.495 -11.872 1.00 96.06 79 ILE A C 1
ATOM 610 O O . ILE A 1 79 ? 8.917 -1.682 -11.585 1.00 96.06 79 ILE A O 1
ATOM 614 N N . TYR A 1 80 ? 8.200 -0.067 -12.994 1.00 94.69 80 TYR A N 1
ATOM 615 C CA . TYR A 1 80 ? 7.683 -0.913 -14.061 1.00 94.69 80 TYR A CA 1
ATOM 616 C C . TYR A 1 80 ? 8.698 -0.928 -15.202 1.00 94.69 80 TYR A C 1
ATOM 618 O O . TYR A 1 80 ? 9.087 0.131 -15.701 1.00 94.69 80 TYR A O 1
ATOM 626 N N . ARG A 1 81 ? 9.170 -2.109 -15.597 1.00 91.06 81 ARG A N 1
ATOM 627 C CA . ARG A 1 81 ? 10.081 -2.263 -16.742 1.00 91.06 81 ARG A CA 1
ATOM 628 C C . ARG A 1 81 ? 9.263 -2.521 -17.992 1.00 91.06 81 ARG A C 1
ATOM 630 O O . ARG A 1 81 ? 8.281 -3.239 -17.910 1.00 91.06 81 ARG A O 1
ATOM 637 N N . GLU A 1 82 ? 9.625 -1.897 -19.107 1.00 88.94 82 GLU A N 1
ATOM 638 C CA . GLU A 1 82 ? 8.961 -2.165 -20.386 1.00 88.94 82 GLU A CA 1
ATOM 639 C C . GLU A 1 82 ? 9.174 -3.633 -20.763 1.00 88.94 82 GLU A C 1
ATOM 641 O O . GLU A 1 82 ? 10.314 -4.100 -20.764 1.00 88.94 82 GLU A O 1
ATOM 646 N N . SER A 1 83 ? 8.086 -4.337 -21.081 1.00 83.94 83 SER A N 1
ATOM 647 C CA . SER A 1 83 ? 8.117 -5.771 -21.400 1.00 83.94 83 SER A CA 1
ATOM 648 C C . SER A 1 83 ? 8.793 -6.057 -22.743 1.00 83.94 83 SER A C 1
ATOM 650 O O . SER A 1 83 ? 9.350 -7.128 -22.967 1.00 83.94 83 SER A O 1
ATOM 652 N N . SER A 1 84 ? 8.759 -5.086 -23.658 1.00 78.81 84 SER A N 1
ATOM 653 C CA . SER A 1 84 ? 9.439 -5.142 -24.950 1.00 78.81 84 SER A CA 1
ATOM 654 C C . SER A 1 84 ? 10.187 -3.839 -25.194 1.00 78.81 84 SER A C 1
ATOM 656 O O . SER A 1 84 ? 9.572 -2.774 -25.260 1.00 78.81 84 SER A O 1
ATOM 658 N N . VAL A 1 85 ? 11.503 -3.922 -25.374 1.00 72.50 85 VAL A N 1
ATOM 659 C CA . VAL A 1 85 ? 12.325 -2.788 -25.804 1.00 72.50 85 VAL A CA 1
ATOM 660 C C . VAL A 1 85 ? 12.546 -2.897 -27.303 1.00 72.50 85 VAL A C 1
ATOM 662 O O . VAL A 1 85 ? 12.903 -3.964 -27.800 1.00 72.50 85 V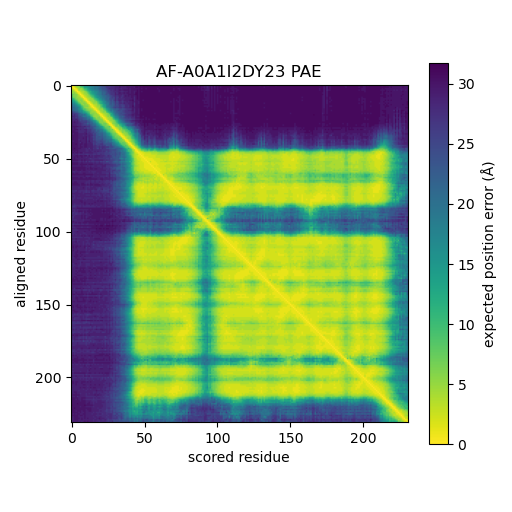AL A O 1
ATOM 665 N N . ASN A 1 86 ? 12.389 -1.787 -28.027 1.00 65.19 86 ASN A N 1
ATOM 666 C CA . ASN A 1 86 ? 12.843 -1.694 -29.412 1.00 65.19 86 ASN A CA 1
ATOM 667 C C . ASN A 1 86 ? 14.376 -1.774 -29.429 1.00 65.19 86 ASN A C 1
ATOM 669 O O . ASN A 1 86 ? 15.073 -0.768 -29.278 1.00 65.19 86 ASN A O 1
ATOM 673 N N . GLN A 1 87 ? 14.892 -2.993 -29.540 1.00 70.12 87 GLN A N 1
ATOM 674 C CA . GLN A 1 87 ? 16.312 -3.276 -29.666 1.00 70.12 87 GLN A CA 1
ATOM 675 C C . GLN A 1 87 ? 16.708 -3.139 -31.135 1.00 70.12 87 GLN A C 1
ATOM 677 O O . GLN A 1 87 ? 16.059 -3.678 -32.029 1.00 70.12 87 GLN A O 1
ATOM 682 N N . SER A 1 88 ? 17.794 -2.414 -31.386 1.00 66.31 88 SER A N 1
ATOM 683 C CA . SER A 1 88 ? 18.501 -2.492 -32.662 1.00 66.31 88 SER A CA 1
ATOM 684 C C . SER A 1 88 ? 19.656 -3.474 -32.510 1.00 66.31 88 SER A C 1
ATOM 686 O O . SER A 1 88 ? 20.445 -3.376 -31.565 1.00 66.31 88 SER A O 1
ATOM 688 N N . TYR A 1 89 ? 19.727 -4.440 -33.422 1.00 67.06 89 TYR A N 1
ATOM 689 C CA . TYR A 1 89 ? 20.806 -5.416 -33.471 1.00 67.06 89 TYR A CA 1
ATOM 690 C C . TYR A 1 89 ? 21.778 -5.021 -34.573 1.00 67.06 89 TYR A C 1
ATOM 692 O O . TYR A 1 89 ? 21.398 -4.917 -35.737 1.00 67.06 89 TYR A O 1
ATOM 700 N N . ASP A 1 90 ? 23.038 -4.832 -34.205 1.00 70.12 90 ASP A N 1
ATOM 701 C CA . ASP A 1 90 ? 24.139 -4.731 -35.153 1.00 70.12 90 ASP A CA 1
ATOM 702 C C . ASP A 1 90 ? 24.939 -6.037 -35.102 1.00 70.12 90 ASP A C 1
ATOM 704 O O . ASP A 1 90 ? 25.584 -6.355 -34.095 1.00 70.12 90 ASP A O 1
ATOM 708 N N . VAL A 1 91 ? 24.827 -6.839 -36.162 1.00 68.31 91 VAL A N 1
ATOM 709 C CA . VAL A 1 91 ? 25.444 -8.165 -36.261 1.00 68.31 91 VAL A CA 1
ATOM 710 C C . VAL A 1 91 ? 26.684 -8.070 -37.140 1.00 68.31 91 VAL A C 1
ATOM 712 O O . VAL A 1 91 ? 26.608 -7.985 -38.362 1.00 68.31 91 VAL A O 1
ATOM 715 N N . THR A 1 92 ? 27.856 -8.141 -36.518 1.00 72.62 92 THR A N 1
ATOM 716 C CA . THR A 1 92 ? 29.140 -8.278 -37.211 1.00 72.62 92 THR A CA 1
ATOM 717 C C . THR A 1 92 ? 29.612 -9.736 -37.145 1.00 72.62 92 THR A C 1
ATOM 719 O O . THR A 1 92 ? 29.316 -10.438 -36.182 1.00 72.62 92 THR A O 1
ATOM 722 N N . LYS A 1 93 ? 30.446 -10.192 -38.097 1.00 67.19 93 LYS A N 1
ATOM 723 C CA . LYS A 1 93 ? 31.018 -11.564 -38.146 1.00 67.19 93 LYS A CA 1
ATOM 724 C C . LYS A 1 93 ? 31.691 -12.060 -36.846 1.00 67.19 93 LYS A C 1
ATOM 726 O O . LYS A 1 93 ? 31.965 -13.247 -36.731 1.00 67.19 93 LYS A O 1
ATOM 731 N N . ARG A 1 94 ? 32.006 -11.171 -35.895 1.00 68.81 94 ARG A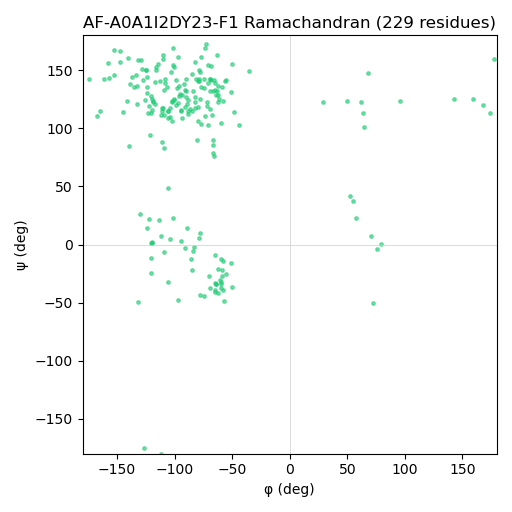 N 1
ATOM 732 C CA . ARG A 1 94 ? 32.677 -11.483 -34.617 1.00 68.81 94 ARG A CA 1
ATOM 733 C C . ARG A 1 94 ? 31.868 -11.110 -33.366 1.00 68.81 94 ARG A C 1
ATOM 735 O O . ARG A 1 94 ? 32.282 -11.477 -32.273 1.00 68.81 94 ARG A O 1
ATOM 742 N N . LYS A 1 95 ? 30.777 -10.342 -33.489 1.00 67.88 95 LYS A N 1
ATOM 743 C CA . LYS A 1 95 ? 30.020 -9.816 -32.341 1.00 67.88 95 LYS A CA 1
ATOM 744 C C . LYS A 1 95 ? 28.618 -9.371 -32.749 1.00 67.88 95 LYS A C 1
ATOM 746 O O . LYS A 1 95 ? 28.449 -8.744 -33.789 1.00 67.88 95 LYS A O 1
ATOM 751 N N . ILE A 1 96 ? 27.654 -9.612 -31.866 1.00 69.31 96 ILE A N 1
ATOM 752 C CA . ILE A 1 96 ? 26.323 -9.003 -31.906 1.00 69.31 96 ILE A CA 1
ATOM 753 C C . ILE A 1 96 ? 26.312 -7.862 -30.884 1.00 69.31 96 ILE A C 1
ATOM 755 O O . ILE A 1 96 ? 26.661 -8.067 -29.719 1.00 69.31 96 ILE A O 1
ATOM 759 N N . THR A 1 97 ? 25.975 -6.650 -31.320 1.00 66.50 97 THR A N 1
ATOM 760 C CA . THR A 1 97 ? 25.809 -5.486 -30.444 1.00 66.50 97 THR A CA 1
ATOM 761 C C . THR A 1 97 ? 24.332 -5.135 -30.378 1.00 66.50 97 THR A C 1
ATOM 763 O O . THR A 1 97 ? 23.748 -4.686 -31.359 1.00 66.50 97 THR A O 1
ATOM 766 N N . GLU A 1 98 ? 23.739 -5.338 -29.210 1.00 64.56 98 GLU A N 1
ATOM 767 C CA . GLU A 1 98 ? 22.371 -4.930 -28.913 1.00 64.56 98 GLU A CA 1
ATOM 768 C C . GLU A 1 98 ? 22.381 -3.488 -28.389 1.00 64.56 98 GLU A C 1
ATOM 770 O O . GLU A 1 98 ? 23.100 -3.167 -27.437 1.00 64.56 98 GLU A O 1
ATOM 775 N N . ARG A 1 99 ? 21.616 -2.594 -29.023 1.00 59.94 99 ARG A N 1
ATOM 776 C CA . ARG A 1 99 ? 21.401 -1.222 -28.546 1.00 59.94 99 ARG A CA 1
ATOM 777 C C . ARG A 1 99 ? 19.913 -1.001 -28.305 1.00 59.94 99 ARG A C 1
ATOM 779 O O . ARG A 1 99 ? 19.126 -0.954 -29.248 1.00 59.94 99 ARG A O 1
ATOM 786 N N . GLY A 1 100 ? 19.556 -0.823 -27.039 1.00 60.94 100 GLY A N 1
ATOM 787 C CA . GLY A 1 100 ? 18.230 -0.439 -26.567 1.00 60.94 100 GLY A CA 1
ATOM 788 C C . GLY A 1 100 ? 18.355 0.203 -25.187 1.00 60.94 100 GLY A C 1
ATOM 789 O O . GLY A 1 100 ? 19.220 -0.179 -24.399 1.00 60.94 100 GLY A O 1
ATOM 790 N N . ALA A 1 101 ? 17.539 1.217 -24.902 1.00 64.88 101 ALA A N 1
ATOM 791 C CA . ALA A 1 101 ? 17.518 1.874 -23.600 1.00 64.88 101 ALA A CA 1
ATOM 792 C C . ALA A 1 101 ? 16.191 1.566 -22.908 1.00 64.88 101 ALA A C 1
ATOM 794 O O . ALA A 1 101 ? 15.153 2.068 -23.328 1.00 64.88 101 ALA A O 1
ATOM 795 N N . TYR A 1 102 ? 16.239 0.777 -21.835 1.00 70.06 102 TYR A N 1
ATOM 796 C CA . TYR A 1 102 ? 15.084 0.583 -20.963 1.00 70.06 102 TYR A CA 1
ATOM 797 C C . TYR A 1 102 ? 14.697 1.926 -20.338 1.00 70.06 102 TYR A C 1
ATOM 799 O O . TYR A 1 102 ? 15.511 2.547 -19.646 1.00 70.06 102 TYR A O 1
ATOM 807 N N . ARG A 1 103 ? 13.454 2.366 -20.548 1.00 79.81 103 ARG A N 1
ATOM 808 C CA . ARG A 1 103 ? 12.879 3.535 -19.871 1.00 79.81 103 ARG A CA 1
ATOM 809 C C . ARG A 1 103 ? 11.822 3.064 -18.876 1.00 79.81 103 ARG A C 1
ATOM 811 O O . ARG A 1 103 ? 10.641 3.032 -19.201 1.00 79.81 103 ARG A O 1
ATOM 818 N N . PRO A 1 104 ? 12.225 2.652 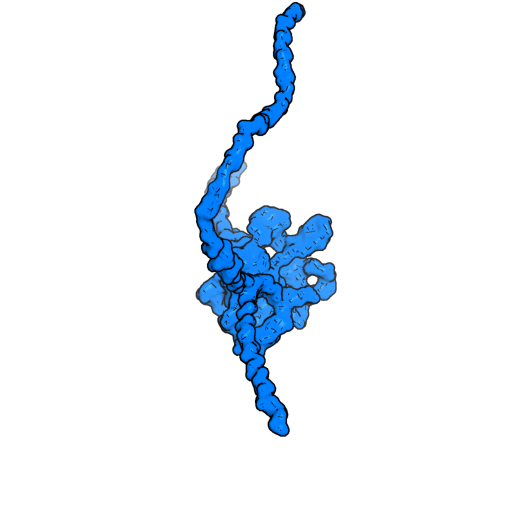-17.663 1.00 87.06 104 PRO A N 1
ATOM 819 C CA . PRO A 1 104 ? 11.258 2.166 -16.698 1.00 87.06 104 PRO A CA 1
ATOM 820 C C . PRO A 1 104 ? 10.308 3.290 -16.276 1.00 87.06 104 PRO A C 1
ATOM 822 O O . PRO A 1 104 ? 10.731 4.421 -16.023 1.00 87.06 104 PRO A O 1
ATOM 825 N N . LEU A 1 105 ? 9.027 2.960 -16.148 1.00 92.31 105 LEU A N 1
ATOM 826 C CA . LEU A 1 105 ? 8.033 3.853 -15.574 1.00 92.31 105 LEU A CA 1
ATOM 827 C C . LEU A 1 105 ? 8.150 3.797 -14.046 1.00 92.31 105 LEU A C 1
ATOM 829 O O . LEU A 1 105 ? 7.936 2.755 -13.426 1.00 92.31 105 LEU A O 1
ATOM 833 N N . GLU A 1 106 ? 8.472 4.929 -13.421 1.00 94.62 106 GLU A N 1
ATOM 834 C CA . GLU A 1 106 ? 8.467 5.063 -11.963 1.00 94.62 106 GLU A CA 1
ATOM 835 C C . GLU A 1 106 ? 7.127 5.640 -11.493 1.00 94.62 106 GLU A C 1
ATOM 837 O O . GLU A 1 106 ? 6.789 6.794 -11.758 1.00 94.62 106 GLU A O 1
ATOM 842 N N . ARG A 1 107 ? 6.363 4.845 -10.741 1.00 95.44 107 ARG A N 1
ATOM 843 C CA . ARG A 1 107 ? 5.134 5.287 -10.081 1.00 95.44 107 ARG A CA 1
ATOM 844 C C . ARG A 1 107 ? 5.407 5.567 -8.613 1.00 95.44 107 ARG A C 1
ATOM 846 O O . ARG A 1 107 ? 5.863 4.700 -7.871 1.00 95.44 107 ARG A O 1
ATOM 853 N N . ILE A 1 108 ? 5.069 6.774 -8.174 1.00 96.75 108 ILE A N 1
ATOM 854 C CA . ILE A 1 108 ? 5.299 7.224 -6.803 1.00 96.75 108 ILE A CA 1
ATOM 855 C C . ILE A 1 108 ? 3.967 7.516 -6.119 1.00 96.75 108 ILE A C 1
ATOM 857 O O . ILE A 1 108 ? 3.249 8.427 -6.518 1.00 96.75 108 ILE A O 1
ATOM 861 N N . ILE A 1 109 ? 3.698 6.824 -5.013 1.00 96.81 109 ILE A N 1
ATOM 862 C CA . ILE A 1 109 ? 2.617 7.164 -4.087 1.00 96.81 109 ILE A CA 1
ATOM 863 C C . ILE A 1 109 ? 3.239 7.790 -2.843 1.00 96.81 109 ILE A C 1
ATOM 865 O O . ILE A 1 109 ? 4.007 7.171 -2.096 1.00 96.81 109 ILE A O 1
ATOM 869 N N . GLY A 1 110 ? 2.930 9.063 -2.622 1.00 95.75 110 GLY A N 1
ATOM 870 C CA . GLY A 1 110 ? 3.399 9.804 -1.464 1.00 95.75 110 GLY A CA 1
ATOM 871 C C . GLY A 1 110 ? 2.766 9.293 -0.172 1.00 95.75 110 GLY A C 1
ATOM 872 O O . GLY A 1 110 ? 1.630 8.835 -0.145 1.00 95.75 110 GLY A O 1
ATOM 873 N N . LYS A 1 111 ? 3.458 9.480 0.960 1.00 94.19 111 LYS A N 1
ATOM 874 C CA . LYS A 1 111 ? 2.929 9.134 2.300 1.00 94.19 111 LYS A CA 1
ATOM 875 C C . LYS A 1 111 ? 1.606 9.838 2.658 1.00 94.19 111 LYS A C 1
ATOM 877 O O . LYS A 1 111 ? 1.029 9.550 3.699 1.00 94.19 111 LYS A O 1
ATOM 882 N N . ASN A 1 112 ? 1.237 10.864 1.899 1.00 92.69 112 ASN A N 1
ATOM 883 C CA . ASN A 1 112 ? 0.093 11.742 2.126 1.00 92.69 112 ASN A CA 1
ATOM 884 C C . ASN A 1 112 ? -0.900 11.695 0.961 1.00 92.69 112 ASN A C 1
ATOM 886 O O . ASN A 1 112 ? -1.870 12.443 0.995 1.00 92.69 112 ASN A O 1
ATOM 890 N N . THR A 1 113 ? -0.634 10.876 -0.058 1.00 94.75 113 THR A N 1
ATOM 891 C CA . THR A 1 113 ? -1.523 10.722 -1.203 1.00 94.75 113 THR A CA 1
ATOM 892 C C . THR A 1 113 ? -2.779 9.997 -0.722 1.00 94.75 113 THR A C 1
ATOM 894 O O . THR A 1 113 ? -2.649 8.876 -0.219 1.00 94.75 113 THR A O 1
ATOM 897 N N . PRO A 1 114 ? -3.960 10.636 -0.788 1.00 94.94 114 PRO A N 1
ATOM 898 C CA . PRO A 1 114 ? -5.206 9.993 -0.412 1.00 94.94 114 PRO A CA 1
ATOM 899 C C . PRO A 1 114 ? -5.577 8.939 -1.454 1.00 94.94 114 PRO A C 1
ATOM 901 O O . PRO A 1 114 ? -5.423 9.163 -2.651 1.00 94.94 114 PRO A O 1
ATOM 904 N N . GLY A 1 115 ? -6.063 7.801 -0.980 1.00 95.75 115 GLY A N 1
ATOM 905 C CA . GLY A 1 115 ? -6.665 6.752 -1.785 1.00 95.75 115 GLY A CA 1
ATOM 906 C C . GLY A 1 115 ? -8.134 6.567 -1.423 1.00 95.75 115 GLY A C 1
ATOM 907 O O . GLY A 1 115 ? -8.537 6.811 -0.278 1.00 95.75 115 GLY A O 1
ATOM 908 N N . LYS A 1 116 ? -8.926 6.149 -2.410 1.00 95.44 116 LYS A N 1
ATOM 909 C CA . LYS A 1 116 ? -10.332 5.754 -2.268 1.00 95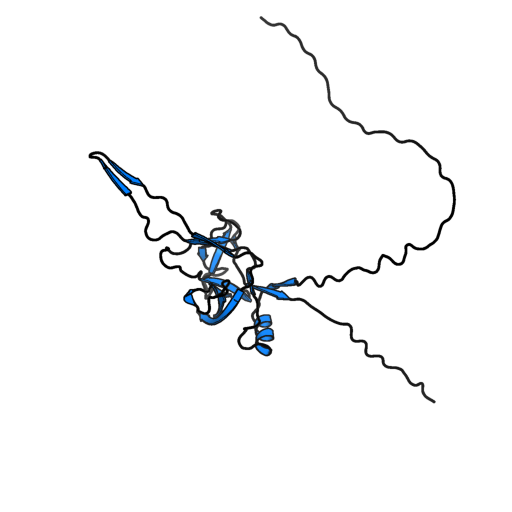.44 116 LYS A CA 1
ATOM 910 C C . LYS A 1 116 ? -10.428 4.233 -2.179 1.00 95.44 116 LYS A C 1
ATOM 912 O O . LYS A 1 116 ? -9.676 3.534 -2.858 1.00 95.44 116 LYS A O 1
ATOM 917 N N . VAL A 1 117 ? -11.326 3.728 -1.337 1.00 95.62 117 VAL A N 1
ATOM 918 C CA . VAL A 1 117 ? -11.644 2.295 -1.309 1.00 95.62 117 VAL A CA 1
ATOM 919 C C . VAL A 1 117 ? -12.572 2.009 -2.485 1.00 95.62 117 VAL A C 1
ATOM 921 O O . VAL A 1 117 ? -13.581 2.684 -2.648 1.00 95.62 117 VAL A O 1
ATOM 924 N N . VAL A 1 118 ? -12.181 1.058 -3.325 1.00 95.12 118 VAL A N 1
ATOM 925 C CA . VAL A 1 118 ? -12.898 0.653 -4.539 1.00 95.12 118 VAL A CA 1
ATOM 926 C C . VAL A 1 118 ? -13.763 -0.569 -4.258 1.00 95.12 118 VAL A C 1
ATOM 928 O O . VAL A 1 118 ? -14.939 -0.597 -4.593 1.00 95.12 118 VAL A O 1
ATOM 931 N N . ALA A 1 119 ? -13.182 -1.571 -3.601 1.00 94.62 119 ALA A N 1
ATOM 932 C CA . ALA A 1 119 ? -13.865 -2.808 -3.266 1.00 94.62 119 ALA A CA 1
ATOM 933 C C . ALA A 1 119 ? -13.341 -3.376 -1.946 1.00 94.62 119 ALA A C 1
ATOM 935 O O . ALA A 1 119 ? -12.213 -3.100 -1.526 1.00 94.62 119 ALA A O 1
ATOM 936 N N . THR A 1 120 ? -14.164 -4.203 -1.308 1.00 95.06 120 THR A N 1
ATOM 937 C CA . THR A 1 120 ? -13.756 -5.043 -0.179 1.00 95.06 120 THR A CA 1
ATOM 938 C C . THR A 1 120 ? -13.973 -6.495 -0.573 1.00 95.06 120 THR A C 1
ATOM 940 O O . THR A 1 120 ? -15.074 -6.857 -0.974 1.00 95.06 120 THR A O 1
ATOM 943 N N . THR A 1 121 ? -12.934 -7.315 -0.472 1.00 95.25 121 THR A N 1
ATOM 944 C CA . THR A 1 121 ? -13.005 -8.763 -0.711 1.00 95.25 121 THR A CA 1
ATOM 945 C C . THR A 1 121 ? -12.447 -9.511 0.497 1.00 95.25 121 THR A C 1
ATOM 947 O O . THR A 1 121 ? -12.106 -8.898 1.508 1.00 95.25 121 THR A O 1
ATOM 950 N N . GLU A 1 122 ? -12.340 -10.831 0.406 1.00 94.56 122 GLU A N 1
ATOM 951 C CA . GLU A 1 122 ? -11.734 -11.674 1.433 1.00 94.56 122 GLU A CA 1
ATOM 952 C C . GLU A 1 122 ? -10.662 -12.563 0.798 1.00 94.56 122 GLU A C 1
ATOM 954 O O . GLU A 1 122 ? -10.825 -13.030 -0.330 1.00 94.56 122 GLU A O 1
ATOM 959 N N . GLN A 1 123 ? -9.550 -12.766 1.501 1.00 91.69 123 GLN A N 1
ATOM 960 C CA . GLN A 1 123 ? -8.468 -13.651 1.088 1.00 91.69 123 GLN A CA 1
ATOM 961 C C . GLN A 1 123 ? -7.922 -14.391 2.307 1.00 91.69 123 GLN A C 1
ATOM 963 O O . GLN A 1 123 ? -7.498 -13.771 3.286 1.00 91.69 123 GLN A O 1
ATOM 968 N N . ASN A 1 124 ? -7.929 -15.725 2.230 1.00 89.38 124 ASN A N 1
ATOM 969 C CA . ASN A 1 124 ? -7.488 -16.624 3.300 1.00 89.38 124 ASN A CA 1
ATOM 970 C C . ASN A 1 124 ? -8.160 -16.322 4.657 1.00 89.38 124 ASN A C 1
ATOM 972 O O . ASN A 1 124 ? -7.492 -16.296 5.688 1.00 89.38 124 ASN A O 1
ATOM 976 N N . GLY A 1 125 ? -9.469 -16.042 4.652 1.00 89.00 125 GLY A N 1
ATOM 977 C CA . GLY A 1 125 ? -10.237 -15.731 5.866 1.00 89.00 125 GLY A CA 1
ATOM 978 C C . GLY A 1 125 ? -10.083 -14.297 6.386 1.00 89.00 125 GLY A C 1
ATOM 979 O O . GLY A 1 125 ? -10.660 -13.959 7.416 1.00 89.00 125 GLY A O 1
ATOM 980 N N . MET A 1 126 ? -9.294 -13.449 5.713 1.00 92.69 126 MET A N 1
ATOM 981 C CA . MET A 1 126 ? -9.013 -12.077 6.145 1.00 92.69 126 MET A CA 1
ATOM 982 C C . MET A 1 126 ? -9.541 -11.057 5.128 1.00 92.69 126 MET A C 1
ATOM 984 O O . MET A 1 126 ? -9.375 -11.253 3.919 1.00 92.69 126 MET A O 1
ATOM 988 N N . PRO A 1 127 ? -10.129 -9.931 5.569 1.00 94.25 127 PRO A N 1
ATOM 989 C CA . PRO A 1 127 ? -10.648 -8.921 4.656 1.00 94.25 127 PRO A CA 1
ATOM 990 C C . PRO A 1 127 ? -9.521 -8.198 3.911 1.00 94.25 127 PRO A C 1
ATOM 992 O O . PRO A 1 127 ? -8.468 -7.873 4.467 1.00 94.25 127 PRO A O 1
ATOM 995 N N . VAL A 1 128 ? -9.782 -7.891 2.646 1.00 96.56 128 VAL A N 1
ATOM 996 C CA . VAL A 1 128 ? -8.891 -7.173 1.736 1.00 96.56 128 VAL A CA 1
ATOM 997 C C . VAL A 1 128 ? -9.575 -5.900 1.266 1.00 96.56 128 VAL A C 1
ATOM 999 O O . VAL A 1 128 ? -10.691 -5.928 0.752 1.00 96.56 128 VAL A O 1
ATOM 1002 N N . LEU A 1 129 ? -8.882 -4.776 1.413 1.00 96.75 129 LEU A N 1
ATOM 1003 C CA . LEU A 1 129 ? -9.295 -3.486 0.880 1.00 96.75 129 LEU A CA 1
ATOM 1004 C C . LEU A 1 129 ? -8.554 -3.215 -0.425 1.00 96.75 129 LEU A C 1
ATOM 1006 O O . LEU A 1 129 ? -7.325 -3.120 -0.444 1.00 96.75 129 LEU A O 1
ATOM 1010 N N . TRP A 1 130 ? -9.313 -3.041 -1.500 1.00 97.44 130 TRP A N 1
ATOM 1011 C CA . TRP A 1 130 ? -8.808 -2.576 -2.784 1.00 97.44 130 TRP A CA 1
ATOM 1012 C C . TRP A 1 130 ? -8.849 -1.056 -2.801 1.00 97.44 130 TRP A C 1
ATOM 1014 O O . TRP A 1 130 ? -9.913 -0.449 -2.696 1.00 97.44 130 TRP A O 1
ATOM 1024 N N . VAL A 1 131 ? -7.677 -0.433 -2.872 1.00 97.44 131 VAL A N 1
ATOM 1025 C CA . VAL A 1 131 ? -7.506 1.013 -2.740 1.00 97.44 131 VAL A CA 1
ATOM 1026 C C . VAL A 1 131 ? -6.908 1.578 -4.014 1.00 97.44 131 VAL A C 1
ATOM 1028 O O . VAL A 1 131 ? -5.803 1.212 -4.415 1.00 97.44 131 VAL A O 1
ATOM 1031 N N . SER A 1 132 ? -7.610 2.525 -4.623 1.00 96.56 132 SER A N 1
ATOM 1032 C CA . SER A 1 132 ? -7.095 3.291 -5.749 1.00 96.56 132 SER A CA 1
ATOM 1033 C C . SER A 1 132 ? -6.510 4.622 -5.278 1.00 96.56 132 SER A C 1
ATOM 1035 O O . SER A 1 132 ? -7.115 5.330 -4.473 1.00 96.56 132 SER A O 1
ATOM 1037 N N . PHE A 1 133 ? -5.342 4.977 -5.814 1.00 95.50 133 PHE A N 1
ATOM 1038 C CA . PHE A 1 133 ? -4.727 6.304 -5.666 1.00 95.50 133 PHE A CA 1
ATOM 1039 C C . PHE A 1 133 ? -4.860 7.152 -6.939 1.00 95.50 133 PHE A C 1
ATOM 1041 O O . PHE A 1 133 ? -4.300 8.244 -7.010 1.00 95.50 133 PHE A O 1
ATOM 1048 N N . ASP A 1 134 ? -5.572 6.633 -7.939 1.00 92.25 134 ASP A N 1
ATOM 1049 C CA . ASP A 1 134 ? -5.872 7.292 -9.201 1.00 92.25 134 ASP A CA 1
ATOM 1050 C C . ASP A 1 134 ? -7.353 7.684 -9.232 1.00 92.25 134 ASP A C 1
ATOM 1052 O O . ASP A 1 134 ? -8.225 6.931 -8.791 1.00 92.25 134 ASP A O 1
ATOM 1056 N N . ASN A 1 135 ? -7.647 8.876 -9.751 1.00 86.69 135 ASN A N 1
ATOM 1057 C CA . ASN A 1 135 ? -9.013 9.406 -9.744 1.00 86.69 135 ASN A CA 1
ATOM 1058 C C . ASN A 1 135 ? -9.959 8.561 -10.610 1.00 86.69 135 ASN A C 1
ATOM 1060 O O . ASN A 1 135 ? -11.083 8.294 -10.191 1.00 86.69 135 ASN A O 1
ATOM 1064 N N . GLU A 1 136 ? -9.469 8.100 -11.760 1.00 89.88 136 GLU A N 1
ATOM 1065 C CA . GLU A 1 136 ? -10.233 7.389 -12.797 1.00 89.88 136 GLU A CA 1
ATOM 1066 C C . GLU A 1 136 ? -10.337 5.878 -12.556 1.00 89.88 136 GLU A C 1
ATOM 1068 O O . GLU A 1 136 ? -11.125 5.199 -13.196 1.00 89.88 136 GLU A O 1
ATOM 1073 N N . CYS A 1 137 ? -9.548 5.330 -11.631 1.00 90.62 137 CYS A N 1
ATOM 1074 C CA . CYS A 1 137 ? -9.550 3.893 -11.382 1.00 90.62 137 CYS A CA 1
ATOM 1075 C C . CYS A 1 137 ? -10.714 3.504 -10.460 1.00 90.62 137 CYS A C 1
ATOM 1077 O O . CYS A 1 137 ? -10.763 3.943 -9.304 1.00 90.62 137 CYS A O 1
ATOM 1079 N N . GLU A 1 138 ? -11.631 2.687 -10.973 1.00 90.69 138 GLU A N 1
ATOM 1080 C CA . GLU A 1 138 ? -12.822 2.171 -10.274 1.00 90.69 138 GLU A CA 1
ATOM 1081 C C . GLU A 1 138 ? -12.857 0.640 -10.196 1.00 90.69 138 GLU A C 1
ATOM 1083 O O . GLU A 1 138 ? -13.760 0.078 -9.588 1.00 90.69 138 GLU A O 1
ATOM 1088 N N . ASP A 1 139 ? -11.832 -0.025 -10.730 1.00 92.88 139 ASP A N 1
ATOM 1089 C CA . ASP A 1 139 ? -11.733 -1.480 -10.764 1.00 92.88 139 ASP A CA 1
ATOM 1090 C C . ASP A 1 139 ? -10.637 -2.011 -9.839 1.00 92.88 139 ASP A C 1
ATOM 1092 O O . ASP A 1 139 ? -9.664 -1.331 -9.496 1.00 92.88 139 ASP A O 1
ATOM 1096 N N . THR A 1 140 ? -10.746 -3.290 -9.480 1.00 93.69 140 THR A N 1
ATOM 1097 C CA . THR A 1 140 ? -9.721 -3.972 -8.682 1.00 93.69 140 THR A CA 1
ATOM 1098 C C . THR A 1 140 ? -8.394 -4.091 -9.436 1.00 93.69 140 THR A C 1
ATOM 1100 O O . THR A 1 140 ? -7.336 -3.964 -8.819 1.00 93.69 140 THR A O 1
ATOM 1103 N N . ALA A 1 141 ? -8.430 -4.235 -10.766 1.00 92.62 141 ALA A N 1
ATOM 1104 C CA . ALA A 1 141 ? -7.254 -4.403 -11.624 1.00 92.62 141 ALA A CA 1
ATOM 1105 C C . ALA A 1 141 ? -6.257 -3.232 -11.550 1.00 92.62 141 ALA A C 1
ATOM 1107 O O . ALA A 1 141 ? -5.047 -3.446 -11.549 1.00 92.62 141 ALA A O 1
ATOM 1108 N N . CYS A 1 142 ? -6.757 -2.000 -11.435 1.00 91.94 142 CYS A N 1
ATOM 1109 C CA . CYS A 1 142 ? -5.942 -0.784 -11.366 1.00 91.94 142 CYS A CA 1
ATOM 1110 C C . CYS A 1 142 ? -5.644 -0.332 -9.923 1.00 91.94 142 CYS A C 1
ATOM 1112 O O . CYS A 1 142 ? -5.009 0.705 -9.706 1.00 91.94 142 CYS A O 1
ATOM 1114 N N . SER A 1 143 ? -6.089 -1.101 -8.928 1.00 96.00 143 SER A N 1
ATOM 1115 C CA . SER A 1 143 ? -6.020 -0.743 -7.514 1.00 96.00 143 SER A CA 1
ATOM 1116 C C . SER A 1 143 ? -5.010 -1.594 -6.735 1.00 96.00 143 SER A C 1
ATOM 1118 O O . SER A 1 143 ? -4.549 -2.647 -7.172 1.00 96.00 143 SER A O 1
ATOM 1120 N N . TYR A 1 144 ? -4.635 -1.107 -5.558 1.00 97.44 144 TYR A N 1
ATOM 1121 C CA . TYR A 1 144 ? -3.690 -1.753 -4.657 1.00 97.44 144 TYR A CA 1
ATOM 1122 C C . TYR A 1 144 ? -4.471 -2.560 -3.627 1.00 97.44 144 TYR A C 1
ATOM 1124 O O . TYR A 1 144 ? -5.356 -2.012 -2.970 1.00 97.44 144 TYR A O 1
ATOM 1132 N N . ALA A 1 145 ? -4.127 -3.832 -3.439 1.00 97.19 145 ALA A N 1
ATOM 1133 C CA . ALA A 1 145 ? -4.773 -4.655 -2.423 1.00 97.19 145 ALA A CA 1
ATOM 1134 C C . ALA A 1 145 ? -4.029 -4.564 -1.092 1.00 97.19 145 ALA A C 1
ATOM 1136 O O . ALA A 1 145 ? -2.805 -4.736 -1.032 1.00 97.19 145 ALA A O 1
ATOM 1137 N N . PHE A 1 146 ? -4.786 -4.350 -0.019 1.00 97.31 146 PHE A N 1
ATOM 1138 C CA . PHE A 1 146 ? -4.301 -4.361 1.353 1.00 97.31 146 PHE A CA 1
ATOM 1139 C C . PHE A 1 146 ? -5.090 -5.378 2.173 1.00 97.31 146 PHE A C 1
ATOM 1141 O O . PHE A 1 146 ? -6.276 -5.173 2.417 1.00 97.31 146 PHE A O 1
ATOM 1148 N N . ALA A 1 147 ? -4.442 -6.449 2.622 1.00 95.69 147 ALA A N 1
ATOM 1149 C CA . ALA A 1 147 ? -5.072 -7.467 3.458 1.00 95.69 147 ALA A CA 1
ATOM 1150 C C . ALA A 1 147 ? -4.920 -7.123 4.937 1.00 95.69 147 ALA A C 1
ATOM 1152 O O . ALA A 1 147 ? -3.867 -6.636 5.360 1.00 95.69 147 ALA A O 1
ATOM 1153 N N . GLN A 1 148 ? -5.948 -7.402 5.734 1.00 94.19 148 GLN A N 1
ATOM 1154 C CA . GLN A 1 148 ? -5.807 -7.406 7.182 1.00 94.19 148 GLN A CA 1
ATOM 1155 C C . GLN A 1 148 ? -4.836 -8.522 7.589 1.00 94.19 148 GLN A C 1
ATOM 1157 O O . GLN A 1 148 ? -4.979 -9.674 7.180 1.00 94.19 148 GLN A O 1
ATOM 1162 N N . THR A 1 149 ? -3.841 -8.170 8.397 1.00 91.69 149 THR A N 1
ATOM 1163 C CA . THR A 1 149 ? -2.917 -9.125 9.015 1.00 91.69 149 THR A CA 1
ATOM 1164 C C . THR A 1 149 ? -3.297 -9.378 10.472 1.00 91.69 149 THR A C 1
ATOM 1166 O O . THR A 1 149 ? -4.089 -8.636 11.053 1.00 91.69 149 THR A O 1
ATOM 1169 N N . GLU A 1 150 ? -2.692 -10.390 11.094 1.00 88.81 150 GLU A N 1
ATOM 1170 C CA . GLU A 1 150 ? -2.870 -10.718 12.522 1.00 88.81 150 GLU A CA 1
ATOM 1171 C C . GLU A 1 150 ? -2.472 -9.572 13.474 1.00 88.81 150 GLU A C 1
ATOM 1173 O O . GLU A 1 150 ? -2.773 -9.605 14.662 1.00 88.81 150 GLU A O 1
ATOM 1178 N N . LEU A 1 151 ? -1.785 -8.543 12.965 1.00 87.69 151 LEU A N 1
ATOM 1179 C CA . LEU A 1 151 ? -1.441 -7.331 13.713 1.00 87.69 151 LEU A CA 1
ATOM 1180 C C . LEU A 1 151 ? -2.516 -6.236 13.616 1.00 87.69 151 LEU A C 1
ATOM 1182 O O . LEU A 1 151 ? -2.217 -5.077 13.914 1.00 87.69 151 LEU A O 1
ATOM 1186 N N . ASP A 1 152 ? -3.721 -6.573 13.151 1.00 91.44 152 ASP A N 1
ATOM 1187 C CA . ASP A 1 152 ? -4.850 -5.656 12.954 1.00 91.44 152 ASP A CA 1
ATOM 1188 C C . ASP A 1 152 ? -4.507 -4.453 12.066 1.00 91.44 152 ASP A C 1
ATOM 1190 O O . ASP A 1 152 ? -4.955 -3.322 12.277 1.00 91.44 152 ASP A O 1
ATOM 1194 N N . ARG A 1 153 ? -3.684 -4.705 11.044 1.00 93.44 153 ARG A N 1
ATOM 1195 C CA . ARG A 1 153 ? -3.239 -3.711 10.064 1.00 93.44 153 ARG A CA 1
ATOM 1196 C C . ARG A 1 153 ? -3.583 -4.166 8.660 1.00 93.44 153 ARG A C 1
ATOM 1198 O O . ARG A 1 153 ? -3.286 -5.295 8.282 1.00 93.44 153 ARG A O 1
ATOM 1205 N N . TYR A 1 154 ? -4.114 -3.247 7.863 1.00 96.25 154 TYR A N 1
ATOM 1206 C CA . TYR A 1 154 ? -4.271 -3.448 6.425 1.00 96.25 154 TYR A CA 1
ATOM 1207 C C . TYR A 1 154 ? -2.938 -3.204 5.722 1.00 96.25 154 TYR A C 1
ATOM 1209 O O . TYR A 1 154 ? -2.493 -2.058 5.601 1.00 96.25 154 TYR A O 1
ATOM 1217 N N . THR A 1 155 ? -2.301 -4.285 5.283 1.00 96.56 155 THR A N 1
ATOM 1218 C CA . THR A 1 155 ? -0.935 -4.310 4.757 1.00 96.56 155 THR A CA 1
ATOM 1219 C C . THR A 1 155 ? -0.925 -4.640 3.270 1.00 96.56 155 THR A C 1
ATOM 1221 O O . THR A 1 155 ? -1.687 -5.488 2.819 1.00 96.56 155 THR A O 1
ATOM 1224 N N . LEU A 1 156 ? -0.059 -3.973 2.504 1.00 97.50 156 LEU A N 1
ATOM 1225 C CA . LEU A 1 156 ? 0.043 -4.143 1.053 1.00 97.50 156 LEU A CA 1
ATOM 1226 C C . LEU A 1 156 ? 0.352 -5.601 0.668 1.00 97.50 156 LEU A C 1
ATOM 1228 O O . LEU A 1 156 ? 1.391 -6.135 1.059 1.00 97.50 156 LEU A O 1
ATOM 1232 N N . ILE A 1 157 ? -0.507 -6.194 -0.161 1.00 96.50 157 ILE A N 1
ATOM 1233 C CA . ILE A 1 157 ? -0.349 -7.553 -0.706 1.00 96.50 157 ILE A CA 1
ATOM 1234 C C . ILE A 1 157 ? -0.291 -7.595 -2.234 1.00 96.50 157 ILE A C 1
ATOM 1236 O O . ILE A 1 157 ? 0.311 -8.515 -2.772 1.00 96.50 157 ILE A O 1
ATOM 1240 N N . LYS A 1 158 ? -0.855 -6.602 -2.936 1.00 95.88 158 LYS A N 1
ATOM 1241 C CA . LYS A 1 158 ? -0.794 -6.511 -4.403 1.00 95.88 158 LYS A CA 1
ATOM 1242 C C . LYS A 1 158 ? -0.555 -5.081 -4.861 1.00 95.88 158 LYS A C 1
ATOM 1244 O O . LYS A 1 158 ? -1.160 -4.140 -4.346 1.00 95.88 158 LYS A O 1
ATOM 1249 N N . VAL A 1 159 ? 0.313 -4.946 -5.856 1.00 96.62 159 VAL A N 1
ATOM 1250 C CA . VAL A 1 159 ? 0.520 -3.727 -6.642 1.00 96.62 159 VAL A CA 1
ATOM 1251 C C . VAL A 1 159 ? -0.098 -3.981 -8.021 1.00 96.62 159 VAL A C 1
ATOM 1253 O O . VAL A 1 159 ? 0.088 -5.083 -8.532 1.00 96.62 159 VAL A O 1
ATOM 1256 N N . PRO A 1 160 ? -0.864 -3.036 -8.591 1.00 95.50 160 PRO A N 1
ATOM 1257 C CA . PRO A 1 160 ? -1.539 -3.247 -9.867 1.00 95.50 160 PRO A CA 1
ATOM 1258 C C . PRO A 1 160 ? -0.537 -3.404 -11.011 1.00 95.50 160 PRO A C 1
ATOM 1260 O O . PRO A 1 160 ? 0.469 -2.693 -11.065 1.00 95.50 160 PRO A O 1
ATOM 1263 N N . ASP A 1 161 ? -0.852 -4.303 -11.936 1.00 93.75 161 ASP A N 1
ATOM 1264 C CA . ASP A 1 161 ? -0.086 -4.500 -13.162 1.00 93.75 161 ASP A CA 1
ATOM 1265 C C . ASP A 1 161 ? -0.394 -3.383 -14.168 1.00 93.75 161 ASP A C 1
ATOM 1267 O O . ASP A 1 161 ? -1.392 -2.662 -14.052 1.00 93.75 161 ASP A O 1
ATOM 1271 N N . ARG A 1 162 ? 0.485 -3.197 -15.155 1.00 91.25 162 ARG A N 1
ATOM 1272 C CA . ARG A 1 162 ? 0.291 -2.204 -16.216 1.00 91.25 162 ARG A CA 1
ATOM 1273 C C . ARG A 1 162 ? 0.572 -2.822 -17.569 1.00 91.25 162 ARG A C 1
ATOM 1275 O O . ARG A 1 162 ? 1.573 -3.504 -17.748 1.00 91.25 162 ARG A O 1
ATOM 1282 N N . GLU A 1 163 ? -0.290 -2.521 -18.530 1.00 89.31 163 GLU A N 1
ATOM 1283 C CA . GLU A 1 163 ? -0.087 -2.940 -19.913 1.00 89.31 163 GLU A CA 1
ATOM 1284 C C . GLU A 1 163 ? 1.268 -2.454 -20.436 1.00 89.31 163 GLU A C 1
ATOM 1286 O O . GLU A 1 163 ? 1.651 -1.309 -20.187 1.00 89.31 163 GLU A O 1
ATOM 1291 N N . LYS A 1 164 ? 1.954 -3.303 -21.213 1.00 89.25 164 LYS A N 1
ATOM 1292 C CA . LYS A 1 164 ? 3.287 -3.047 -21.802 1.00 89.25 164 LYS A CA 1
ATOM 1293 C C . LYS A 1 164 ? 4.443 -3.028 -20.796 1.00 89.25 164 LYS A C 1
ATOM 1295 O O . LYS A 1 164 ? 5.569 -2.691 -21.171 1.00 89.25 164 LYS A O 1
ATOM 1300 N N . TYR A 1 165 ? 4.185 -3.385 -19.541 1.00 92.00 165 TYR A N 1
ATOM 1301 C CA . TYR A 1 165 ? 5.207 -3.481 -18.513 1.00 92.00 165 TYR A CA 1
ATOM 1302 C C . TYR A 1 165 ? 5.214 -4.858 -17.849 1.00 92.00 165 TYR A C 1
ATOM 1304 O O . TYR A 1 165 ? 4.178 -5.504 -17.718 1.00 92.00 165 TYR A O 1
ATOM 1312 N N . ASP A 1 166 ? 6.394 -5.269 -17.398 1.00 91.62 166 ASP A N 1
ATOM 1313 C CA . ASP A 1 166 ? 6.583 -6.433 -16.537 1.00 91.62 166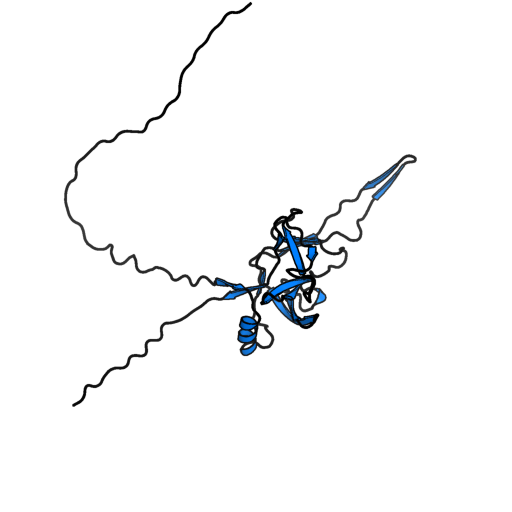 ASP A CA 1
ATOM 1314 C C . ASP A 1 166 ? 6.087 -6.161 -15.107 1.00 91.62 166 ASP A C 1
ATOM 1316 O O . ASP A 1 166 ? 5.800 -5.018 -14.722 1.00 91.62 166 ASP A O 1
ATOM 1320 N N . GLU A 1 167 ? 6.078 -7.215 -14.285 1.00 92.00 167 GLU A N 1
ATOM 1321 C CA . GLU A 1 167 ? 5.755 -7.129 -12.862 1.00 92.00 167 GLU A CA 1
ATOM 1322 C C . GLU A 1 167 ? 6.583 -6.042 -12.143 1.00 92.00 167 GLU A C 1
ATOM 1324 O O . GLU A 1 167 ? 7.818 -5.981 -12.261 1.00 92.00 167 GLU A O 1
ATOM 1329 N N . PRO A 1 168 ? 5.931 -5.169 -11.357 1.00 95.25 168 PRO A N 1
ATOM 1330 C CA . PRO A 1 168 ? 6.602 -4.028 -10.763 1.00 95.25 168 PRO A CA 1
ATOM 1331 C C . PRO A 1 168 ? 7.515 -4.417 -9.603 1.00 95.25 168 PRO A C 1
ATOM 1333 O O . PRO A 1 168 ? 7.113 -5.062 -8.632 1.00 95.25 168 PRO A O 1
ATOM 1336 N N . ILE A 1 169 ? 8.722 -3.852 -9.594 1.00 96.25 169 ILE A N 1
ATOM 1337 C CA . ILE A 1 169 ? 9.585 -3.895 -8.412 1.00 96.25 169 ILE A CA 1
ATOM 1338 C C . ILE A 1 169 ? 9.226 -2.724 -7.505 1.00 96.25 169 ILE A C 1
ATOM 1340 O O . ILE A 1 169 ? 9.420 -1.557 -7.852 1.00 96.25 169 ILE A O 1
ATOM 1344 N N . SER A 1 170 ? 8.739 -3.040 -6.309 1.00 97.44 170 SER A N 1
ATOM 1345 C CA . SER A 1 170 ? 8.271 -2.034 -5.360 1.00 97.44 170 SER A CA 1
ATOM 1346 C C . SER A 1 170 ? 9.268 -1.764 -4.234 1.00 97.44 170 SER A C 1
ATOM 1348 O O . SER A 1 170 ? 10.011 -2.638 -3.792 1.00 97.44 170 SER A O 1
ATOM 1350 N N . TYR A 1 171 ? 9.284 -0.528 -3.743 1.00 97.94 171 TYR A N 1
ATOM 1351 C CA . TYR A 1 171 ? 10.214 -0.039 -2.735 1.00 97.94 171 TYR A CA 1
ATOM 1352 C C . TYR A 1 171 ? 9.516 0.814 -1.680 1.00 97.94 171 TYR A C 1
ATOM 1354 O O . TYR A 1 171 ? 8.645 1.643 -1.952 1.00 97.94 171 TYR A O 1
ATOM 1362 N N . ARG A 1 172 ? 9.999 0.683 -0.447 1.00 96.00 172 ARG A N 1
ATOM 1363 C CA . ARG A 1 172 ? 9.594 1.481 0.704 1.00 96.00 172 ARG A CA 1
ATOM 1364 C C . ARG A 1 172 ? 10.482 2.715 0.835 1.00 96.00 172 ARG A C 1
ATOM 1366 O O . ARG A 1 172 ? 11.663 2.602 1.145 1.00 96.00 172 ARG A O 1
ATOM 1373 N N . ARG A 1 173 ? 9.917 3.921 0.749 1.00 94.06 173 ARG A N 1
ATOM 1374 C CA . ARG A 1 173 ? 10.601 5.227 0.927 1.00 94.06 173 ARG A CA 1
ATOM 1375 C C . ARG A 1 173 ? 11.535 5.658 -0.212 1.00 94.06 173 ARG A C 1
ATOM 1377 O O . ARG A 1 173 ? 11.437 6.813 -0.612 1.00 94.06 173 ARG A O 1
ATOM 1384 N N . ASN A 1 174 ? 12.460 4.818 -0.673 1.00 95.69 174 ASN A N 1
ATOM 1385 C CA . ASN A 1 174 ? 13.369 5.123 -1.789 1.00 95.69 174 ASN A CA 1
ATOM 1386 C C . ASN A 1 174 ? 13.808 3.845 -2.523 1.00 95.69 174 ASN A C 1
ATOM 1388 O O . ASN A 1 174 ? 13.633 2.754 -1.991 1.00 95.69 174 ASN A O 1
ATOM 1392 N N . THR A 1 175 ? 14.418 3.996 -3.697 1.00 95.88 175 THR A N 1
ATOM 1393 C CA . THR A 1 175 ? 14.783 2.912 -4.630 1.00 95.88 175 THR A CA 1
ATOM 1394 C C . THR A 1 175 ? 16.036 2.116 -4.234 1.00 95.88 175 THR A C 1
ATOM 1396 O O . THR A 1 175 ? 16.530 1.288 -4.997 1.00 95.88 175 THR A O 1
ATOM 1399 N N . PHE A 1 176 ? 16.579 2.311 -3.026 1.00 95.56 176 PHE A N 1
ATOM 1400 C CA . PHE A 1 176 ? 17.723 1.520 -2.570 1.00 95.56 176 PHE A CA 1
ATOM 1401 C C . PHE A 1 176 ? 17.329 0.059 -2.332 1.00 95.56 176 PHE A C 1
ATOM 1403 O O . PHE A 1 176 ? 16.302 -0.222 -1.718 1.00 95.56 176 PHE A O 1
ATOM 1410 N N . LYS A 1 177 ? 18.215 -0.882 -2.684 1.00 94.12 177 LYS A N 1
ATOM 1411 C CA . LYS A 1 177 ? 18.008 -2.335 -2.510 1.00 94.12 177 LYS A CA 1
ATOM 1412 C C . LYS A 1 177 ? 17.564 -2.731 -1.096 1.00 94.12 177 LYS A C 1
ATOM 1414 O O . LYS A 1 177 ? 16.702 -3.582 -0.928 1.00 94.12 177 LYS A O 1
ATOM 1419 N N . ARG A 1 178 ? 18.080 -2.055 -0.060 1.00 93.88 178 ARG A N 1
ATOM 1420 C CA . ARG A 1 178 ? 17.695 -2.274 1.352 1.00 93.88 178 ARG A CA 1
ATOM 1421 C C . ARG A 1 178 ? 16.240 -1.927 1.682 1.00 93.88 178 ARG A C 1
ATOM 1423 O O . ARG A 1 178 ? 15.839 -2.088 2.828 1.00 93.88 178 ARG A O 1
ATOM 1430 N N . ASN A 1 179 ? 15.530 -1.299 0.759 1.00 96.44 179 ASN A N 1
ATOM 1431 C CA . ASN A 1 179 ? 14.157 -0.843 0.889 1.00 96.44 179 ASN A CA 1
ATOM 1432 C C . ASN A 1 179 ? 13.242 -1.507 -0.147 1.00 96.44 179 ASN A C 1
ATOM 1434 O O . ASN A 1 179 ? 12.058 -1.188 -0.176 1.00 96.44 179 ASN A O 1
ATOM 1438 N N . GLN A 1 180 ? 13.777 -2.408 -0.972 1.00 97.06 180 GLN A N 1
ATOM 1439 C CA . GLN A 1 180 ? 12.992 -3.210 -1.895 1.00 97.06 180 GLN A CA 1
ATOM 1440 C C . GLN A 1 180 ? 12.017 -4.077 -1.099 1.00 97.06 180 GLN A C 1
ATOM 1442 O O . GLN A 1 180 ? 12.424 -4.800 -0.186 1.00 97.06 180 GLN A O 1
ATOM 1447 N N . LEU A 1 181 ? 10.741 -3.964 -1.440 1.00 96.94 181 LEU A N 1
ATOM 1448 C CA . LEU A 1 181 ? 9.678 -4.793 -0.906 1.00 96.94 181 LEU A CA 1
ATOM 1449 C C . LEU A 1 181 ? 9.736 -6.151 -1.597 1.00 96.94 181 LEU A C 1
ATOM 1451 O O . LEU A 1 181 ? 9.925 -6.239 -2.809 1.00 96.94 181 LEU A O 1
ATOM 1455 N N . ARG A 1 182 ? 9.600 -7.205 -0.805 1.00 95.19 182 ARG A N 1
ATOM 1456 C CA . ARG A 1 182 ? 9.528 -8.586 -1.267 1.00 95.19 182 ARG A CA 1
ATOM 1457 C C . ARG A 1 182 ? 8.306 -9.227 -0.652 1.00 95.19 182 ARG A C 1
ATOM 1459 O O . ARG A 1 182 ? 7.904 -8.832 0.442 1.00 95.19 182 ARG A O 1
ATOM 1466 N N . TYR A 1 183 ? 7.752 -10.196 -1.355 1.00 93.06 183 TYR A N 1
ATOM 1467 C CA . TYR A 1 183 ? 6.662 -10.989 -0.830 1.00 93.06 183 TYR A CA 1
ATOM 1468 C C . TYR A 1 183 ? 7.211 -11.920 0.256 1.00 93.06 183 TYR A C 1
ATOM 1470 O O . TYR A 1 183 ? 8.182 -12.643 0.032 1.00 93.06 183 TYR A O 1
ATOM 1478 N N . THR A 1 184 ? 6.706 -11.775 1.477 1.00 91.56 184 THR A N 1
ATOM 1479 C CA . THR A 1 184 ? 7.155 -12.526 2.652 1.00 91.56 184 THR A CA 1
ATOM 1480 C C . THR A 1 184 ? 6.066 -12.524 3.710 1.00 91.56 184 THR A C 1
ATOM 1482 O O . THR A 1 184 ? 5.263 -11.595 3.794 1.00 91.56 184 THR A O 1
ATOM 1485 N N . LYS A 1 185 ? 6.091 -13.523 4.586 1.00 85.44 185 LYS A N 1
ATOM 1486 C CA . LYS A 1 185 ? 5.306 -13.501 5.821 1.00 85.44 185 LYS A CA 1
ATOM 1487 C C . LYS A 1 185 ? 5.873 -12.446 6.775 1.00 85.44 185 LYS A C 1
ATOM 1489 O O . LYS A 1 185 ? 7.086 -12.206 6.799 1.00 85.44 185 LYS A O 1
ATOM 1494 N N . GLN A 1 186 ? 4.994 -11.762 7.495 1.00 82.88 186 GLN A N 1
ATOM 1495 C CA . GLN A 1 186 ? 5.298 -10.647 8.383 1.00 82.88 186 GLN A CA 1
ATOM 1496 C C . GLN A 1 186 ? 5.884 -11.109 9.721 1.00 82.88 186 GLN A C 1
ATOM 1498 O O . GLN A 1 186 ? 6.853 -10.505 10.187 1.00 82.88 186 GLN A O 1
ATOM 1503 N N . ARG A 1 187 ? 5.327 -12.152 10.343 1.00 78.69 187 ARG A N 1
ATOM 1504 C CA . ARG A 1 187 ? 5.757 -12.625 11.671 1.00 78.69 187 ARG A CA 1
ATOM 1505 C C . ARG A 1 187 ? 5.985 -14.126 11.750 1.00 78.69 187 ARG A C 1
ATOM 1507 O O . ARG A 1 187 ? 7.009 -14.543 12.283 1.00 78.69 187 ARG A O 1
ATOM 1514 N N . SER A 1 188 ? 5.031 -14.921 11.278 1.00 73.25 188 SER A N 1
ATOM 1515 C CA . SER A 1 188 ? 5.028 -16.375 11.444 1.00 73.25 188 SER A CA 1
ATOM 1516 C C . SER A 1 188 ? 4.913 -17.080 10.103 1.00 73.25 188 SER A C 1
ATOM 1518 O O . SER A 1 188 ? 4.254 -16.588 9.193 1.00 73.25 188 SER A O 1
ATOM 1520 N N . LEU A 1 189 ? 5.490 -18.280 9.997 1.00 70.06 189 LEU A N 1
ATOM 1521 C CA . LEU A 1 189 ? 5.235 -19.166 8.860 1.00 70.06 189 LEU A CA 1
ATOM 1522 C C . LEU A 1 189 ? 3.760 -19.584 8.769 1.00 70.06 189 LEU A C 1
ATOM 1524 O O . LEU A 1 189 ? 3.313 -19.956 7.689 1.00 70.06 189 LEU A O 1
ATOM 1528 N N . ALA 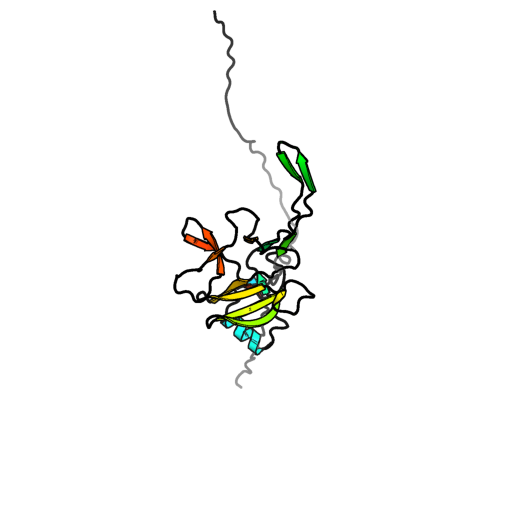A 1 190 ? 3.011 -19.499 9.868 1.00 74.50 190 ALA A N 1
ATOM 1529 C CA . ALA A 1 190 ? 1.588 -19.817 9.913 1.00 74.50 190 ALA A CA 1
ATOM 1530 C C . ALA A 1 190 ? 0.671 -18.657 9.489 1.00 74.50 190 ALA A C 1
ATOM 1532 O O . ALA A 1 190 ? -0.532 -18.872 9.390 1.00 74.50 190 ALA A O 1
ATOM 1533 N N . GLU A 1 191 ? 1.204 -17.454 9.233 1.00 80.50 191 GLU A N 1
ATOM 1534 C CA . GLU A 1 191 ? 0.362 -16.336 8.798 1.00 80.50 191 GLU A CA 1
ATOM 1535 C C . GLU A 1 191 ? -0.383 -16.678 7.504 1.00 80.50 191 GLU A C 1
ATOM 1537 O O . GLU A 1 191 ? 0.202 -17.197 6.545 1.00 80.50 191 GLU A O 1
ATOM 1542 N N . ALA A 1 192 ? -1.673 -16.339 7.492 1.00 78.94 192 ALA A N 1
ATOM 1543 C CA . ALA A 1 192 ? -2.589 -16.643 6.399 1.00 78.94 192 ALA A CA 1
ATOM 1544 C C . ALA A 1 192 ? -2.213 -15.937 5.088 1.00 78.94 192 ALA A C 1
ATOM 1546 O O . ALA A 1 192 ? -2.415 -16.486 4.008 1.00 78.94 192 ALA A O 1
ATOM 1547 N N . ASN A 1 193 ? -1.661 -14.724 5.171 1.00 86.69 193 ASN A N 1
ATOM 1548 C CA . ASN A 1 193 ? -1.356 -13.895 4.011 1.00 86.69 193 ASN A CA 1
ATOM 1549 C C . ASN A 1 193 ? 0.118 -13.503 3.978 1.00 86.69 193 ASN A C 1
ATOM 1551 O O . ASN A 1 193 ? 0.669 -12.979 4.946 1.00 86.69 193 ASN A O 1
ATOM 1555 N N . GLU A 1 194 ? 0.741 -13.702 2.823 1.00 90.75 194 GLU A N 1
ATOM 1556 C CA . GLU A 1 194 ? 2.033 -13.108 2.513 1.00 90.75 194 GLU A CA 1
ATOM 1557 C C . GLU A 1 194 ? 1.842 -11.642 2.105 1.00 90.75 194 GLU A C 1
ATOM 1559 O O . GLU A 1 194 ? 0.859 -11.269 1.459 1.00 90.75 194 GLU A O 1
ATOM 1564 N N . VAL A 1 195 ? 2.777 -10.788 2.517 1.00 94.31 195 VAL A N 1
ATOM 1565 C CA . VAL A 1 195 ? 2.693 -9.336 2.341 1.00 94.31 195 VAL A CA 1
ATOM 1566 C C . VAL A 1 195 ? 3.961 -8.785 1.705 1.00 94.31 195 VAL A C 1
ATOM 1568 O O . VAL A 1 195 ? 5.048 -9.358 1.804 1.00 94.31 195 VAL A O 1
ATOM 1571 N N . PHE A 1 196 ? 3.857 -7.607 1.095 1.00 96.19 196 PHE A N 1
ATOM 1572 C CA . PHE A 1 196 ? 5.026 -6.858 0.659 1.00 96.19 196 PHE A CA 1
ATOM 1573 C C . PHE A 1 196 ? 5.743 -6.240 1.860 1.00 96.19 196 PHE A C 1
ATOM 1575 O O . PHE A 1 196 ? 5.273 -5.270 2.468 1.00 96.19 196 PHE A O 1
ATOM 1582 N N . ALA A 1 197 ? 6.936 -6.748 2.167 1.00 95.62 197 ALA A N 1
ATOM 1583 C CA . ALA A 1 197 ? 7.737 -6.246 3.272 1.00 95.62 197 ALA A CA 1
ATOM 1584 C C . ALA A 1 197 ? 9.238 -6.163 2.975 1.00 95.62 197 ALA A C 1
ATOM 1586 O O . ALA A 1 197 ? 9.789 -6.793 2.075 1.00 95.62 197 ALA A O 1
ATOM 1587 N N . VAL A 1 198 ? 9.914 -5.346 3.781 1.00 95.81 198 VAL A N 1
ATOM 1588 C CA . VAL A 1 198 ? 11.370 -5.267 3.869 1.00 95.81 198 VAL A CA 1
ATOM 1589 C C . VAL A 1 198 ? 11.804 -5.943 5.162 1.00 95.81 198 VAL A C 1
ATOM 1591 O O . VAL A 1 198 ? 11.534 -5.424 6.248 1.00 95.81 198 VAL A O 1
ATOM 1594 N N . VAL A 1 199 ? 12.539 -7.046 5.054 1.00 93.25 199 VAL A N 1
ATOM 1595 C CA . VAL A 1 199 ? 13.146 -7.716 6.210 1.00 93.25 199 VAL A CA 1
ATOM 1596 C C . VAL A 1 199 ? 14.535 -7.129 6.457 1.00 93.25 199 VAL A C 1
ATOM 1598 O O . VAL A 1 199 ? 15.400 -7.109 5.578 1.00 93.25 199 VAL A O 1
ATOM 1601 N N . ARG A 1 200 ? 14.757 -6.576 7.652 1.00 91.69 200 ARG A N 1
ATOM 1602 C CA . ARG A 1 200 ? 16.073 -6.079 8.079 1.00 91.69 200 ARG A CA 1
ATOM 1603 C C . ARG A 1 200 ? 16.930 -7.226 8.600 1.00 91.69 200 ARG A C 1
ATOM 1605 O O . ARG A 1 200 ? 16.413 -8.197 9.132 1.00 91.69 200 ARG A O 1
ATOM 1612 N N . LYS A 1 201 ? 18.255 -7.038 8.573 1.00 89.31 201 LYS A N 1
ATOM 1613 C CA . LYS A 1 201 ? 19.210 -7.958 9.220 1.00 89.31 201 LYS A CA 1
ATOM 1614 C C . LYS A 1 201 ? 18.916 -8.180 10.712 1.00 89.31 201 LYS A C 1
ATOM 1616 O O . LYS A 1 201 ? 19.256 -9.221 11.242 1.00 89.31 201 LYS A O 1
ATOM 1621 N N . SER A 1 202 ? 18.262 -7.218 11.368 1.00 89.31 202 SER A N 1
ATOM 1622 C CA . SER A 1 202 ? 17.835 -7.312 12.768 1.00 89.31 202 SER A CA 1
ATOM 1623 C C . SER A 1 202 ? 16.561 -8.144 12.989 1.00 89.31 202 SER A C 1
ATOM 1625 O O . SER A 1 202 ? 15.988 -8.068 14.068 1.00 89.31 202 SER A O 1
ATOM 1627 N N . GLY A 1 203 ? 16.012 -8.796 11.958 1.00 86.31 203 GLY A N 1
ATOM 1628 C CA . GLY A 1 203 ? 14.717 -9.489 12.016 1.00 86.31 203 GLY A CA 1
ATOM 1629 C C . GLY A 1 203 ? 13.492 -8.566 11.975 1.00 86.31 203 GLY A C 1
ATOM 1630 O O . GLY A 1 203 ? 12.362 -9.033 11.911 1.00 86.31 203 GLY A O 1
A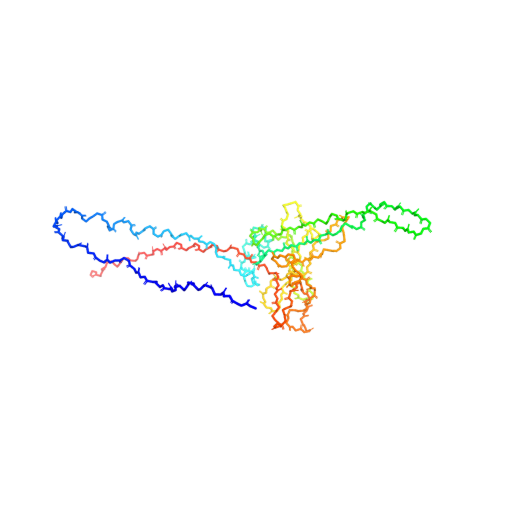TOM 1631 N N . LYS A 1 204 ? 13.680 -7.238 11.966 1.00 89.94 204 LYS A N 1
ATOM 1632 C CA . LYS A 1 204 ? 12.560 -6.291 11.894 1.00 89.94 204 LYS A CA 1
ATOM 1633 C C . LYS A 1 204 ? 11.931 -6.308 10.504 1.00 89.94 204 LYS A C 1
ATOM 1635 O O . LYS A 1 204 ? 12.603 -5.969 9.525 1.00 89.94 204 LYS A O 1
ATOM 1640 N N . VAL A 1 205 ? 10.635 -6.590 10.449 1.00 92.69 205 VAL A N 1
ATOM 1641 C CA . VAL A 1 205 ? 9.840 -6.545 9.221 1.00 92.69 205 VAL A CA 1
ATOM 1642 C C . VAL A 1 205 ? 9.174 -5.178 9.081 1.00 92.69 205 VAL A C 1
ATOM 1644 O O . VAL A 1 205 ? 8.583 -4.646 10.021 1.00 92.69 205 VAL A O 1
ATOM 1647 N N . LEU A 1 206 ? 9.349 -4.548 7.920 1.00 94.56 206 LEU A N 1
ATOM 1648 C CA . LEU A 1 206 ? 8.828 -3.218 7.621 1.00 94.56 206 LEU A CA 1
ATOM 1649 C C . LEU A 1 206 ? 7.921 -3.272 6.396 1.00 94.56 206 LEU A C 1
ATOM 1651 O O . LEU A 1 206 ? 8.390 -3.532 5.291 1.00 94.56 206 LEU A O 1
ATOM 1655 N N . THR A 1 207 ? 6.664 -2.914 6.585 1.00 95.62 207 THR A N 1
ATOM 1656 C CA . THR A 1 207 ? 5.600 -3.003 5.583 1.00 95.62 207 THR A CA 1
ATOM 1657 C C . THR A 1 207 ? 5.123 -1.619 5.128 1.00 95.62 207 THR A C 1
ATOM 1659 O O . THR A 1 207 ? 5.653 -0.577 5.565 1.00 95.62 207 THR A O 1
ATOM 1662 N N . ILE A 1 208 ? 4.149 -1.618 4.214 1.00 97.19 208 ILE A N 1
ATOM 1663 C CA . ILE A 1 208 ? 3.311 -0.470 3.864 1.00 97.19 208 ILE A CA 1
ATOM 1664 C C . ILE A 1 208 ? 1.895 -0.767 4.360 1.00 97.19 208 ILE A C 1
ATOM 1666 O O . ILE A 1 208 ? 1.249 -1.680 3.853 1.00 97.19 208 ILE A O 1
ATOM 1670 N N . ASP A 1 209 ? 1.432 0.031 5.319 1.00 96.81 209 ASP A N 1
ATOM 1671 C CA . ASP A 1 209 ? 0.121 -0.144 5.952 1.00 96.81 209 ASP A CA 1
ATOM 1672 C C . ASP A 1 209 ? -0.785 1.043 5.613 1.00 96.81 209 ASP A C 1
ATOM 1674 O O . ASP A 1 209 ? -0.288 2.156 5.376 1.00 96.81 209 ASP A O 1
ATOM 1678 N N . LEU A 1 210 ? -2.099 0.837 5.661 1.00 97.38 210 LEU A N 1
ATOM 1679 C CA . LEU A 1 210 ? -3.079 1.914 5.544 1.00 97.38 210 LEU A CA 1
ATOM 1680 C C . LEU A 1 210 ? -3.259 2.675 6.859 1.00 97.38 210 LEU A C 1
ATOM 1682 O O . LEU A 1 210 ? -3.301 2.120 7.956 1.00 97.38 210 LEU A O 1
ATOM 1686 N N . GLN A 1 211 ? -3.401 3.984 6.720 1.00 96.44 211 GLN A N 1
ATOM 1687 C CA . GLN A 1 211 ? -3.703 4.914 7.793 1.00 96.44 211 GLN A CA 1
ATOM 1688 C C . GLN A 1 211 ? -4.843 5.832 7.375 1.00 96.44 211 GLN A C 1
ATOM 1690 O O . GLN A 1 211 ? -5.067 6.070 6.191 1.00 96.44 211 GLN A O 1
ATOM 1695 N N . ILE A 1 212 ? -5.512 6.415 8.356 1.00 94.62 212 ILE A N 1
ATOM 1696 C CA . ILE A 1 212 ? -6.510 7.463 8.160 1.00 94.62 212 ILE A CA 1
ATOM 1697 C C . ILE A 1 212 ? -6.034 8.752 8.815 1.00 94.62 212 ILE A C 1
ATOM 1699 O O . ILE A 1 212 ? -5.252 8.745 9.772 1.00 94.62 212 ILE A O 1
ATOM 1703 N N . ARG A 1 213 ? -6.496 9.882 8.286 1.00 91.12 213 ARG A N 1
ATOM 1704 C CA . ARG A 1 213 ? -6.351 11.175 8.953 1.00 91.12 213 ARG A CA 1
ATOM 1705 C C . ARG A 1 213 ? -7.621 11.434 9.739 1.00 91.12 213 ARG A C 1
ATOM 1707 O O . ARG A 1 213 ? -8.686 11.564 9.150 1.00 91.12 213 ARG A O 1
ATOM 1714 N N . LYS A 1 214 ? -7.490 11.494 11.058 1.00 85.50 214 LYS A N 1
ATOM 1715 C CA . LYS A 1 214 ? -8.594 11.768 11.968 1.00 85.50 214 LYS A CA 1
ATOM 1716 C C . LYS A 1 214 ? -8.384 13.137 12.577 1.00 85.50 214 LYS A C 1
ATOM 1718 O O . LYS A 1 214 ? -7.394 13.360 13.276 1.00 85.50 214 LYS A O 1
ATOM 1723 N N . ASP A 1 215 ? -9.314 14.035 12.304 1.00 81.75 215 ASP A N 1
ATOM 1724 C CA . ASP A 1 215 ? -9.441 15.254 13.081 1.00 81.75 215 ASP A CA 1
ATOM 1725 C C . ASP A 1 215 ? -10.420 15.005 14.233 1.00 81.75 215 ASP A C 1
ATOM 1727 O O . ASP A 1 215 ? -11.458 14.368 14.055 1.00 81.75 215 ASP A O 1
ATOM 1731 N N . THR A 1 216 ? -10.050 15.422 15.440 1.00 70.19 216 THR A N 1
ATOM 1732 C CA . THR A 1 216 ? -10.882 15.234 16.632 1.00 70.19 216 THR A CA 1
ATOM 1733 C C . THR A 1 216 ? -11.389 16.593 17.071 1.00 70.19 216 THR A C 1
ATOM 1735 O O . THR A 1 216 ? -10.777 17.253 17.905 1.00 70.19 216 THR A O 1
ATOM 1738 N N . TYR A 1 217 ? -12.530 16.997 16.521 1.00 72.50 217 TYR A N 1
ATOM 1739 C CA . TYR A 1 217 ? -13.220 18.201 16.959 1.00 72.50 217 TYR A CA 1
ATOM 1740 C C . TYR A 1 217 ? -14.169 17.864 18.115 1.00 72.50 217 TYR A C 1
ATOM 1742 O O . TYR A 1 217 ? -15.139 17.124 17.944 1.00 72.50 217 TYR A O 1
ATOM 1750 N N . ARG A 1 218 ? -13.867 18.372 19.314 1.00 67.31 218 ARG A N 1
ATOM 1751 C CA . ARG A 1 218 ? -14.716 18.239 20.507 1.00 67.31 218 ARG A CA 1
ATOM 1752 C C . ARG A 1 218 ? -15.081 19.631 21.019 1.00 67.31 218 ARG A C 1
ATOM 1754 O O . ARG A 1 218 ? -14.293 20.206 21.767 1.00 67.31 218 ARG A O 1
ATOM 1761 N N . PRO A 1 219 ? -16.237 20.188 20.630 1.00 73.69 219 PRO A N 1
ATOM 1762 C CA . PRO A 1 219 ? -16.706 21.420 21.239 1.00 73.69 219 PRO A CA 1
ATOM 1763 C C . PRO A 1 219 ? -17.123 21.135 22.686 1.00 73.69 219 PRO A C 1
ATOM 1765 O O . PRO A 1 219 ? -17.854 20.176 22.951 1.00 73.69 219 PRO A O 1
ATOM 1768 N N . THR A 1 220 ? -16.673 21.964 23.626 1.00 72.31 220 THR A N 1
ATOM 1769 C CA . THR A 1 220 ? -17.171 21.924 25.004 1.00 72.31 220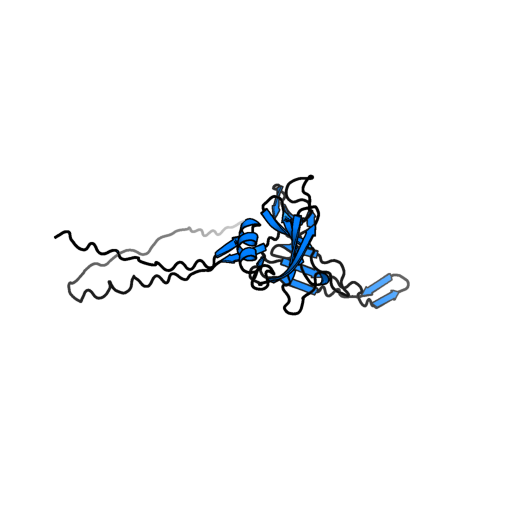 THR A CA 1
ATOM 1770 C C . THR A 1 220 ? -18.627 22.377 24.995 1.00 72.31 220 THR A C 1
ATOM 1772 O O . THR A 1 220 ? -18.915 23.540 24.723 1.00 72.31 220 THR A O 1
ATOM 1775 N N . ARG A 1 221 ? -19.561 21.464 25.271 1.00 69.81 221 ARG A N 1
ATOM 1776 C CA . ARG A 1 221 ? -20.964 21.811 25.523 1.00 69.81 221 ARG A CA 1
ATOM 1777 C C . ARG A 1 221 ? -21.137 21.965 27.031 1.00 69.81 221 ARG A C 1
ATOM 1779 O O . ARG A 1 221 ? -21.057 20.972 27.746 1.00 69.81 221 ARG A O 1
ATOM 1786 N N . SER A 1 222 ? -21.330 23.187 27.520 1.00 71.25 222 SER A N 1
ATOM 1787 C CA . SER A 1 222 ? -21.663 23.424 28.927 1.00 71.25 222 SER A CA 1
ATOM 1788 C C . SER A 1 222 ? -23.170 23.298 29.127 1.00 71.25 222 SER A C 1
ATOM 1790 O O . SER A 1 222 ? -23.930 24.108 28.597 1.00 71.25 222 SER A O 1
ATOM 1792 N N . ALA A 1 223 ? -23.598 22.303 29.900 1.00 73.19 223 ALA A N 1
ATOM 1793 C CA . ALA A 1 223 ? -24.915 22.317 30.524 1.00 73.19 223 ALA A CA 1
ATOM 1794 C C . ALA A 1 223 ? -24.805 23.157 31.804 1.00 73.19 223 ALA A C 1
ATOM 1796 O O . ALA A 1 223 ? -23.941 22.889 32.637 1.00 73.19 223 ALA A O 1
ATOM 1797 N N . VAL A 1 224 ? -25.617 24.209 31.924 1.00 78.50 224 VAL A N 1
ATOM 1798 C CA . VAL A 1 224 ? -25.664 25.054 33.123 1.00 78.50 224 VAL A CA 1
ATOM 1799 C C . VAL A 1 224 ? -26.925 24.691 33.887 1.00 78.50 224 VAL A C 1
ATOM 1801 O O . VAL A 1 224 ? -28.028 24.998 33.445 1.00 78.50 224 VAL A O 1
ATOM 1804 N N . GLU A 1 225 ? -26.750 24.044 35.030 1.00 79.75 225 GLU A N 1
ATOM 1805 C CA . GLU A 1 225 ? -27.802 23.869 36.023 1.00 79.75 225 GLU A CA 1
ATOM 1806 C C . GLU A 1 225 ? -27.739 25.056 36.995 1.00 79.75 225 GLU A C 1
ATOM 1808 O O . GLU A 1 225 ? -26.671 25.384 37.515 1.00 79.75 225 GLU A O 1
ATOM 1813 N N . ARG A 1 226 ? -28.862 25.754 37.194 1.00 75.38 226 ARG A N 1
ATOM 1814 C CA . ARG A 1 226 ? -28.980 26.832 38.186 1.00 75.38 226 ARG A CA 1
ATOM 1815 C C . ARG A 1 226 ? -29.882 26.347 39.310 1.00 75.38 226 ARG A C 1
ATOM 1817 O O . ARG A 1 226 ? -31.054 26.077 39.070 1.00 75.38 226 ARG A O 1
ATOM 1824 N N . ALA A 1 227 ? -29.335 26.252 40.518 1.00 77.50 227 ALA A N 1
ATOM 1825 C CA . ALA A 1 227 ? -30.123 25.960 41.707 1.00 77.50 227 ALA A CA 1
ATOM 1826 C C . ALA A 1 227 ? -31.070 27.136 42.007 1.00 77.50 227 ALA A C 1
ATOM 1828 O O . ALA A 1 227 ? -30.640 28.289 41.991 1.00 77.50 227 ALA A O 1
ATOM 1829 N N . GLY A 1 228 ? -32.347 26.839 42.260 1.00 71.31 228 GLY A N 1
ATOM 1830 C CA . GLY A 1 228 ? -33.403 27.839 42.463 1.00 71.31 228 GLY A CA 1
ATOM 1831 C C . GLY A 1 228 ? -33.504 28.420 43.874 1.00 71.31 228 GLY A C 1
ATOM 1832 O O . GLY A 1 228 ? -34.334 29.292 44.083 1.00 71.31 228 GLY A O 1
ATOM 1833 N N . GLY A 1 229 ? -32.680 27.962 44.825 1.00 65.75 229 GLY A N 1
ATOM 1834 C CA . GLY A 1 229 ? -32.933 28.197 46.252 1.00 65.75 229 GLY A CA 1
ATOM 1835 C C . GLY A 1 229 ? -34.173 27.427 46.728 1.00 65.75 229 GLY A C 1
ATOM 1836 O O . GLY A 1 229 ? -35.082 27.160 45.948 1.00 65.75 229 GLY A O 1
ATOM 1837 N N . ALA A 1 230 ? -34.176 26.982 47.981 1.00 65.31 230 ALA A N 1
ATOM 1838 C CA . ALA A 1 230 ? -35.382 26.460 48.617 1.00 65.31 230 ALA A CA 1
ATOM 1839 C C . ALA A 1 230 ? -35.989 27.606 49.436 1.00 65.31 230 ALA A C 1
ATOM 1841 O O . ALA A 1 230 ? -35.270 28.166 50.267 1.00 65.31 230 ALA A O 1
ATOM 1842 N N . ASP A 1 231 ? -37.242 27.963 49.143 1.00 57.00 231 ASP A N 1
ATOM 1843 C CA . ASP A 1 231 ? -38.034 28.930 49.921 1.00 57.00 231 ASP A CA 1
ATOM 1844 C C . ASP A 1 231 ? -38.445 28.353 51.287 1.00 57.00 231 ASP A C 1
ATOM 1846 O O . ASP A 1 231 ? -38.760 27.138 51.350 1.00 57.00 231 ASP A O 1
#

Foldseek 3Di:
DDDDDDDDDDDDDDDDDDDDDDDDDDDDDDPPPPPPPPPPPPLQQDKDFDFPVNVVVVCVVVVPQQVFWKFKQFKKKWKWWQPDWPWDWDDDPVDIDTDTDIDIDIDIGGRPQIWGFQDWDDALNWIKTWTDSDPPDNDSQQTWIFTQWPVRWRFTQDHHDDPRTDDIFMFTHDDDPQGTWDFADQQDPPIRGTGTWRQDPVRHTHTITIIGGHRDDDDDDDDDDDDPDDD

pLDDT: mean 79.39, std 20.21, range [32.88, 97.94]

Radius of gyration: 31.4 Å; Cα contacts (8 Å, |Δi|>4): 385; chains: 1; bounding box: 111×74×88 Å